Protein AF-A0A850ABJ0-F1 (afdb_monomer_lite)

Structure (mmCIF, N/CA/C/O backbone):
data_AF-A0A850ABJ0-F1
#
_entry.id   AF-A0A850ABJ0-F1
#
loop_
_atom_site.group_PDB
_atom_site.id
_atom_site.type_symbol
_atom_site.label_atom_id
_atom_site.label_alt_id
_atom_site.label_comp_id
_atom_site.label_asym_id
_atom_site.label_entity_id
_atom_site.label_seq_id
_atom_site.pdbx_PDB_ins_code
_atom_site.Cartn_x
_atom_site.Cartn_y
_atom_site.Cartn_z
_atom_site.occupancy
_atom_site.B_iso_or_equiv
_atom_site.auth_seq_id
_atom_site.auth_comp_id
_atom_site.auth_asym_id
_atom_site.auth_atom_id
_atom_site.pdbx_PDB_model_num
ATOM 1 N N . MET A 1 1 ? -24.429 -38.066 -90.154 1.00 41.44 1 MET A N 1
ATOM 2 C CA . MET A 1 1 ? -23.761 -39.115 -89.349 1.00 41.44 1 MET A CA 1
ATOM 3 C C . MET A 1 1 ? -23.874 -38.724 -87.885 1.00 41.44 1 MET A C 1
ATOM 5 O O . MET A 1 1 ? -23.531 -37.605 -87.536 1.00 41.44 1 MET A O 1
ATOM 9 N N . ASN A 1 2 ? -24.485 -39.599 -87.089 1.00 37.84 2 ASN A N 1
ATOM 10 C CA . ASN A 1 2 ? -25.054 -39.334 -85.765 1.00 37.84 2 ASN A CA 1
ATOM 11 C C . ASN A 1 2 ? -24.002 -39.013 -84.692 1.00 37.84 2 ASN A C 1
ATOM 13 O O . ASN A 1 2 ? -23.197 -39.880 -84.359 1.00 37.84 2 ASN A O 1
ATOM 17 N N . GLN A 1 3 ? -24.077 -37.829 -84.078 1.00 43.56 3 GLN A N 1
ATOM 18 C CA . GLN A 1 3 ? -23.296 -37.490 -82.887 1.00 43.56 3 GLN A CA 1
ATOM 19 C C . GLN A 1 3 ? -24.232 -37.437 -81.672 1.00 43.56 3 GLN A C 1
ATOM 21 O O . GLN A 1 3 ? -25.072 -36.551 -81.538 1.00 43.56 3 GLN A O 1
ATOM 26 N N . LYS A 1 4 ? -24.133 -38.465 -80.820 1.00 47.16 4 LYS A N 1
ATOM 27 C CA . LYS A 1 4 ? -24.914 -38.624 -79.587 1.00 47.16 4 LYS A CA 1
ATOM 28 C C . LYS A 1 4 ? -24.462 -37.590 -78.549 1.00 47.16 4 LYS A C 1
ATOM 30 O O . LYS A 1 4 ? -23.324 -37.642 -78.089 1.00 47.16 4 LYS A O 1
ATOM 35 N N . VAL A 1 5 ? -25.370 -36.705 -78.149 1.00 43.53 5 VAL A N 1
ATOM 36 C CA . VAL A 1 5 ? -25.213 -35.798 -77.004 1.00 43.53 5 VAL A CA 1
ATOM 37 C C . VAL A 1 5 ? -25.322 -36.618 -75.715 1.00 43.53 5 VAL A C 1
ATOM 39 O O . VAL A 1 5 ? -26.343 -37.258 -75.467 1.00 43.53 5 VAL A O 1
ATOM 42 N N . ARG A 1 6 ? -24.261 -36.635 -74.902 1.00 49.91 6 ARG A N 1
ATOM 43 C CA . ARG A 1 6 ? -24.280 -37.167 -73.531 1.00 49.91 6 ARG A CA 1
ATOM 44 C C . ARG A 1 6 ? -24.469 -35.996 -72.572 1.00 49.91 6 ARG A C 1
ATOM 46 O O . ARG A 1 6 ? -23.571 -35.175 -72.419 1.00 49.91 6 ARG A O 1
ATOM 53 N N . VAL A 1 7 ? -25.643 -35.926 -71.954 1.00 44.59 7 VAL A N 1
ATOM 54 C CA . VAL A 1 7 ? -25.957 -34.997 -70.864 1.00 44.59 7 VAL A CA 1
ATOM 55 C C . VAL A 1 7 ? -25.298 -35.533 -69.592 1.00 44.59 7 VAL A C 1
ATOM 57 O O . VAL A 1 7 ? -25.653 -36.611 -69.122 1.00 44.59 7 VAL A O 1
ATOM 60 N N . PHE A 1 8 ? -24.313 -34.809 -69.062 1.00 40.34 8 PHE A N 1
ATOM 61 C CA . PHE A 1 8 ? -23.746 -35.064 -67.738 1.00 40.34 8 PHE A CA 1
ATOM 62 C C . PHE A 1 8 ? -24.565 -34.292 -66.697 1.00 40.34 8 PHE A C 1
ATOM 64 O O . PHE A 1 8 ? -24.575 -33.063 -66.694 1.00 40.34 8 PHE A O 1
ATOM 71 N N . LEU A 1 9 ? -25.261 -35.023 -65.824 1.00 40.59 9 LEU A N 1
ATOM 72 C CA . LEU A 1 9 ? -25.877 -34.489 -64.611 1.00 40.59 9 LEU A CA 1
ATOM 73 C C . LEU A 1 9 ? -24.756 -34.182 -63.601 1.00 40.59 9 LEU A C 1
ATOM 75 O O . LEU A 1 9 ? -24.119 -35.103 -63.092 1.00 40.59 9 LEU A O 1
ATOM 79 N N . PHE A 1 10 ? -24.507 -32.906 -63.309 1.00 40.78 10 PHE A N 1
ATOM 80 C CA . PHE A 1 10 ? -23.699 -32.501 -62.156 1.00 40.78 10 PHE A CA 1
ATOM 81 C C . PHE A 1 10 ? -24.614 -32.418 -60.930 1.00 40.78 10 PHE A C 1
ATOM 83 O O . PHE A 1 10 ? -25.456 -31.527 -60.830 1.00 40.78 10 PHE A O 1
ATOM 90 N N . ALA A 1 11 ? -24.466 -33.365 -60.004 1.00 41.53 11 ALA A N 1
ATOM 91 C CA . ALA A 1 11 ? -25.074 -33.288 -58.683 1.00 41.53 11 ALA A CA 1
ATOM 92 C C . ALA A 1 11 ? -24.284 -32.279 -57.833 1.00 41.53 11 ALA A C 1
ATOM 94 O O . ALA A 1 11 ? -23.138 -32.526 -57.460 1.00 41.53 11 ALA A O 1
ATOM 95 N N . LEU A 1 12 ? -24.892 -31.125 -57.559 1.00 40.44 12 LEU A N 1
ATOM 96 C CA . LEU A 1 12 ? -24.361 -30.109 -56.657 1.00 40.44 12 LEU A CA 1
ATOM 97 C C . LEU A 1 12 ? -24.596 -30.570 -55.207 1.00 40.44 12 LEU A C 1
ATOM 99 O O . LEU A 1 12 ? -25.707 -30.476 -54.691 1.00 40.44 12 LEU A O 1
ATOM 103 N N . VAL A 1 13 ? -23.561 -31.101 -54.554 1.00 41.22 13 VAL A N 1
ATOM 104 C CA . VAL A 1 13 ? -23.592 -31.417 -53.118 1.00 41.22 13 VAL A CA 1
ATOM 105 C C . VAL A 1 13 ? -23.299 -30.128 -52.349 1.00 41.22 13 VAL A C 1
ATOM 107 O O . VAL A 1 13 ? -22.150 -29.710 -52.229 1.00 41.22 13 VAL A O 1
ATOM 110 N N . ILE A 1 14 ? -24.347 -29.479 -51.841 1.00 44.84 14 ILE A N 1
ATOM 111 C CA . ILE A 1 14 ? -24.222 -28.376 -50.883 1.00 44.84 14 ILE A CA 1
ATOM 112 C C . ILE A 1 14 ? -23.894 -28.998 -49.521 1.00 44.84 14 ILE A C 1
ATOM 114 O O . ILE A 1 14 ? -24.783 -29.424 -48.786 1.00 44.84 14 ILE A O 1
ATOM 118 N N . ILE A 1 15 ? -22.604 -29.088 -49.193 1.00 52.78 15 ILE A N 1
ATOM 119 C CA . ILE A 1 15 ? -22.151 -29.374 -47.829 1.00 52.78 15 ILE A CA 1
ATOM 120 C C . ILE A 1 15 ? -22.390 -28.098 -47.021 1.00 52.78 15 ILE A C 1
ATOM 122 O O . ILE A 1 15 ? -21.627 -27.136 -47.098 1.00 52.78 15 ILE A O 1
ATOM 126 N N . GLY A 1 16 ? -23.501 -28.078 -46.285 1.00 42.66 16 GLY A N 1
ATOM 127 C CA . GLY A 1 16 ? -23.779 -27.062 -45.280 1.00 42.66 16 GLY A CA 1
ATOM 128 C C . GLY A 1 16 ? -22.720 -27.131 -44.186 1.00 42.66 16 GLY A C 1
ATOM 129 O O . GLY A 1 16 ? -22.732 -28.038 -43.357 1.00 42.66 16 GLY A O 1
ATOM 130 N N . CYS A 1 17 ? -21.797 -26.174 -44.197 1.00 40.16 17 CYS A N 1
ATOM 131 C CA . CYS A 1 17 ? -20.861 -25.946 -43.109 1.00 40.16 17 CYS A CA 1
ATOM 132 C C . CYS A 1 17 ? -21.658 -25.346 -41.940 1.00 40.16 17 CYS A C 1
ATOM 134 O O . CYS A 1 17 ? -21.868 -24.136 -41.867 1.00 40.16 17 CYS A O 1
ATOM 136 N N . VAL A 1 18 ? -22.199 -26.204 -41.073 1.00 45.72 18 VAL A N 1
ATOM 137 C CA . VAL A 1 18 ? -22.769 -25.780 -39.792 1.00 45.72 18 VAL A CA 1
ATOM 138 C C . VAL A 1 18 ? -21.593 -25.371 -38.918 1.00 45.72 18 VAL A C 1
ATOM 140 O O . VAL A 1 18 ? -20.936 -26.209 -38.305 1.00 45.72 18 VAL A O 1
ATOM 143 N N . SER A 1 19 ? -21.295 -24.074 -38.904 1.00 47.94 19 SER A N 1
ATOM 144 C CA . SER A 1 19 ? -20.385 -23.482 -37.934 1.00 47.94 19 SER A CA 1
ATOM 145 C C . SER A 1 19 ? -20.952 -23.744 -36.541 1.00 47.94 19 SER A C 1
ATOM 147 O O . SER A 1 19 ? -21.907 -23.094 -36.116 1.00 47.94 19 SER A O 1
ATOM 149 N N . LEU A 1 20 ? -20.380 -24.722 -35.839 1.00 43.31 20 LEU A N 1
ATOM 150 C CA . LEU A 1 20 ? -20.506 -24.844 -34.395 1.00 43.31 20 LEU A CA 1
ATOM 151 C C . LEU A 1 20 ? -19.897 -23.574 -33.802 1.00 43.31 20 LEU A C 1
ATOM 153 O O . LEU A 1 20 ? -18.684 -23.457 -33.647 1.00 43.31 20 LEU A O 1
ATOM 157 N N . VAL A 1 21 ? -20.750 -22.590 -33.530 1.00 48.09 21 VAL A N 1
ATOM 158 C CA . VAL A 1 21 ? -20.404 -21.479 -32.655 1.00 48.09 21 VAL A CA 1
ATOM 159 C C . VAL A 1 21 ? -20.190 -22.115 -31.290 1.00 48.09 21 VAL A C 1
ATOM 161 O O . VAL A 1 21 ? -21.151 -22.465 -30.607 1.00 48.09 21 VAL A O 1
ATOM 164 N N . SER A 1 22 ? -18.929 -22.351 -30.936 1.00 48.94 22 SER A N 1
ATOM 165 C CA . SER A 1 22 ? -18.538 -22.726 -29.585 1.00 48.94 22 SER A CA 1
ATOM 166 C C . SER A 1 22 ? -19.124 -21.682 -28.647 1.00 48.94 22 SER A C 1
ATOM 168 O O . SER A 1 22 ? -18.687 -20.531 -28.636 1.00 48.94 22 SER A O 1
ATOM 170 N N . GLY A 1 23 ? -20.174 -22.064 -27.919 1.00 44.19 23 GLY A N 1
ATOM 171 C CA . GLY A 1 23 ? -20.742 -21.233 -26.874 1.00 44.19 23 GLY A CA 1
ATOM 172 C C . GLY A 1 23 ? -19.623 -20.890 -25.906 1.00 44.19 23 GLY A C 1
ATOM 173 O O . GLY A 1 23 ? -19.010 -21.787 -25.329 1.00 44.19 23 GLY A O 1
ATOM 174 N N . ILE A 1 24 ? -19.326 -19.599 -25.780 1.00 49.28 24 ILE A N 1
ATOM 175 C CA . ILE A 1 24 ? -18.447 -19.087 -24.735 1.00 49.28 24 ILE A CA 1
ATOM 176 C C . ILE A 1 24 ? -19.060 -19.581 -23.428 1.00 49.28 24 ILE A C 1
ATOM 178 O O . ILE A 1 24 ? -20.187 -19.210 -23.095 1.00 49.28 24 ILE A O 1
ATOM 182 N N . ALA A 1 25 ? -18.361 -20.487 -22.745 1.00 48.81 25 ALA A N 1
ATOM 183 C CA . ALA A 1 25 ? -18.767 -20.946 -21.431 1.00 48.81 25 ALA A CA 1
ATOM 184 C C . ALA A 1 25 ? -18.966 -19.701 -20.564 1.00 48.81 25 ALA A C 1
ATOM 186 O O . ALA A 1 25 ? -18.045 -18.896 -20.413 1.00 48.81 25 ALA A O 1
ATOM 187 N N . ALA A 1 26 ? -20.188 -19.507 -20.065 1.00 55.44 26 ALA A N 1
ATOM 188 C CA . ALA A 1 26 ? -20.472 -18.459 -19.104 1.00 55.44 26 ALA A CA 1
ATOM 189 C C . ALA A 1 26 ? -19.499 -18.655 -17.936 1.00 55.44 26 ALA A C 1
ATOM 191 O O . ALA A 1 26 ? -19.532 -19.697 -17.280 1.00 55.44 26 ALA A O 1
ATOM 192 N N . GLY A 1 27 ? -18.581 -17.701 -17.749 1.00 55.12 27 GLY A N 1
ATOM 193 C CA . GLY A 1 27 ? -17.627 -17.741 -16.646 1.00 55.12 27 GLY A CA 1
ATOM 194 C C . GLY A 1 27 ? -18.376 -17.947 -15.333 1.00 55.12 27 GLY A C 1
ATOM 195 O O . GLY A 1 27 ? -19.485 -17.431 -15.169 1.00 55.12 27 GLY A O 1
ATOM 196 N N . SER A 1 28 ? -17.794 -18.736 -14.428 1.00 57.31 28 SER A N 1
ATOM 197 C CA . SER A 1 28 ? -18.361 -18.975 -13.101 1.00 57.31 28 SER A CA 1
ATOM 198 C C . SER A 1 28 ? -18.819 -17.651 -12.479 1.00 57.31 28 SER A C 1
ATOM 200 O O . SER A 1 28 ? -18.085 -16.662 -12.574 1.00 57.31 28 SER A O 1
ATOM 202 N N . PRO A 1 29 ? -20.016 -17.599 -11.865 1.00 65.56 29 PRO A N 1
ATOM 203 C CA . PRO A 1 29 ? -20.480 -16.382 -11.222 1.00 65.56 29 PRO A CA 1
ATOM 204 C C . PRO A 1 29 ? -19.448 -15.946 -10.181 1.00 65.56 29 PRO A C 1
ATOM 206 O O . PRO A 1 29 ? -18.987 -16.756 -9.377 1.00 65.56 29 PRO A O 1
ATOM 209 N N . LEU A 1 30 ? -19.080 -14.670 -10.244 1.00 70.56 30 LEU A N 1
ATOM 210 C CA . LEU A 1 30 ? -18.228 -13.997 -9.268 1.00 70.56 30 LEU A CA 1
ATOM 211 C C . LEU A 1 30 ? -18.791 -14.233 -7.860 1.00 70.56 30 LEU A C 1
ATOM 213 O O . LEU A 1 30 ? -19.995 -14.075 -7.644 1.00 70.56 30 LEU A O 1
ATOM 217 N N . GLN A 1 31 ? -17.946 -14.679 -6.929 1.00 85.38 31 GLN A N 1
ATOM 218 C CA . GLN A 1 31 ? -18.380 -15.139 -5.606 1.00 85.38 31 GLN A CA 1
ATOM 219 C C . GLN A 1 31 ? -18.087 -14.118 -4.507 1.00 85.38 31 GLN A C 1
ATOM 221 O O . GLN A 1 31 ? -18.742 -14.126 -3.464 1.00 85.38 31 GLN A O 1
ATOM 226 N N . PHE A 1 32 ? -17.114 -13.233 -4.715 1.00 94.69 32 PHE A N 1
ATOM 227 C CA . PHE A 1 32 ? -16.673 -12.313 -3.682 1.00 94.69 32 PHE A CA 1
ATOM 228 C C . PHE A 1 32 ? -17.577 -11.080 -3.604 1.00 94.69 32 PHE A C 1
ATOM 230 O O . PHE A 1 32 ? -17.730 -10.322 -4.558 1.00 94.69 32 PHE A O 1
ATOM 237 N N . THR A 1 33 ? -18.143 -10.816 -2.429 1.00 95.06 33 THR A N 1
ATOM 238 C CA . THR A 1 33 ? -18.845 -9.555 -2.164 1.00 95.06 33 THR A CA 1
ATOM 239 C C . THR A 1 33 ? -17.935 -8.639 -1.364 1.00 95.06 33 THR A C 1
ATOM 241 O O . THR A 1 33 ? -17.645 -8.907 -0.199 1.00 95.06 33 THR A O 1
ATOM 244 N N . SER A 1 34 ? -17.506 -7.541 -1.984 1.00 95.00 34 SER A N 1
ATOM 245 C CA . SER A 1 34 ? -16.644 -6.553 -1.337 1.00 95.00 34 SER A CA 1
ATOM 246 C C . SER A 1 34 ? -17.305 -5.974 -0.074 1.00 95.00 34 SER A C 1
ATOM 248 O O . SER A 1 34 ? -18.365 -5.346 -0.178 1.00 95.00 34 SER A O 1
ATOM 250 N N . PRO A 1 35 ? -16.705 -6.132 1.121 1.00 96.00 35 PRO A N 1
ATOM 251 C CA . PRO A 1 35 ? -17.282 -5.612 2.352 1.00 96.00 35 PRO A CA 1
ATOM 252 C C . PRO A 1 35 ? -17.236 -4.078 2.389 1.00 96.00 35 PRO A C 1
ATOM 254 O O . PRO A 1 35 ? -16.266 -3.444 1.963 1.00 96.00 35 PRO A O 1
ATOM 257 N N . SER A 1 36 ? -18.289 -3.469 2.938 1.00 95.06 36 SER A N 1
ATOM 258 C CA . SER A 1 36 ? -18.351 -2.023 3.203 1.00 95.06 36 SER A CA 1
ATOM 259 C C . SER A 1 36 ? -17.779 -1.645 4.571 1.00 95.06 36 SER A C 1
ATOM 261 O O . SER A 1 36 ? -17.406 -0.491 4.791 1.00 95.06 36 SER A O 1
ATOM 263 N N . GLN A 1 37 ? -17.682 -2.612 5.483 1.00 97.00 37 GLN A N 1
ATOM 264 C CA . GLN A 1 37 ? -17.279 -2.423 6.871 1.00 97.00 37 GLN A CA 1
ATOM 265 C C . GLN A 1 37 ? -16.221 -3.436 7.300 1.00 97.00 37 GLN A C 1
ATOM 267 O O . GLN A 1 37 ? -16.080 -4.504 6.707 1.00 97.00 37 GLN A O 1
ATOM 272 N N . ILE A 1 38 ? -15.507 -3.093 8.365 1.00 97.69 38 ILE A N 1
ATOM 273 C CA . ILE A 1 38 ? -14.521 -3.944 9.022 1.00 97.69 38 ILE A CA 1
ATOM 274 C C . ILE A 1 38 ? -14.706 -3.859 10.535 1.00 97.69 38 ILE A C 1
ATOM 276 O O . ILE A 1 38 ? -14.885 -2.770 11.084 1.00 97.69 38 ILE A O 1
ATOM 280 N N . THR A 1 39 ? -14.662 -5.009 11.204 1.00 97.94 39 THR A N 1
ATOM 281 C CA . THR A 1 39 ? -14.687 -5.100 12.666 1.00 97.94 39 THR A CA 1
ATOM 282 C C . THR A 1 39 ? -13.297 -5.448 13.169 1.00 97.94 39 THR A C 1
ATOM 284 O O . THR A 1 39 ? -12.707 -6.430 12.724 1.00 97.94 39 THR A O 1
ATOM 287 N N . LEU A 1 40 ? -12.776 -4.661 14.107 1.00 97.88 40 LEU A N 1
ATOM 288 C CA . LEU A 1 40 ? -11.444 -4.863 14.663 1.00 97.88 40 LEU A CA 1
ATOM 289 C C . LEU A 1 40 ? -11.384 -4.561 16.157 1.00 97.88 40 LEU A C 1
ATOM 291 O O . LEU A 1 40 ? -12.126 -3.729 16.684 1.00 97.88 40 LEU A O 1
ATOM 295 N N . LYS A 1 41 ? -10.463 -5.240 16.838 1.00 98.56 41 LYS A N 1
ATOM 296 C CA . LYS A 1 41 ? -10.064 -4.905 18.207 1.00 98.56 41 LYS A CA 1
ATOM 297 C C . LYS A 1 41 ? -8.971 -3.847 18.171 1.00 98.56 41 LYS A C 1
ATOM 299 O O . LYS A 1 41 ? -7.973 -4.015 17.472 1.00 98.56 41 LYS A O 1
ATOM 304 N N . VAL A 1 42 ? -9.142 -2.776 18.936 1.00 98.50 42 VAL A N 1
ATOM 305 C CA . VAL A 1 42 ? -8.148 -1.697 19.007 1.00 98.50 42 VAL A CA 1
ATOM 306 C C . VAL A 1 42 ? -7.431 -1.781 20.344 1.00 98.50 42 VAL A C 1
ATOM 308 O O . VAL A 1 42 ? -8.065 -1.672 21.392 1.00 98.50 42 VAL A O 1
ATOM 311 N N . TYR A 1 43 ? -6.127 -2.015 20.303 1.00 98.62 43 TYR A N 1
ATOM 312 C CA . TYR A 1 43 ? -5.274 -2.161 21.472 1.00 98.62 43 TYR A CA 1
ATOM 313 C C . TYR A 1 43 ? -4.329 -0.978 21.625 1.00 98.62 43 TYR A C 1
ATOM 315 O O . TYR A 1 43 ? -4.041 -0.254 20.667 1.00 98.62 43 TYR A O 1
ATOM 323 N N . TYR A 1 44 ? -3.782 -0.848 22.830 1.00 98.44 44 TYR A N 1
ATOM 324 C CA . TYR A 1 44 ? -2.588 -0.048 23.066 1.00 98.44 44 TYR A CA 1
ATOM 325 C C . TYR A 1 44 ? -1.441 -0.662 22.264 1.00 98.44 44 TYR A C 1
ATOM 327 O O . TYR A 1 44 ? -1.248 -1.882 22.283 1.00 98.44 44 TYR A O 1
ATOM 335 N N . LEU A 1 45 ? -0.683 0.176 21.567 1.00 98.31 45 LEU A N 1
ATOM 336 C CA . LEU A 1 45 ? 0.450 -0.249 20.757 1.00 98.31 45 LEU A CA 1
ATOM 337 C C . LEU A 1 45 ? 1.757 0.309 21.323 1.00 98.31 45 LEU A C 1
ATOM 339 O O . LEU A 1 45 ? 1.795 1.374 21.937 1.00 98.31 45 LEU A O 1
ATOM 343 N N . ASN A 1 46 ? 2.847 -0.398 21.056 1.00 97.38 46 ASN A N 1
ATOM 344 C CA . ASN A 1 46 ? 4.201 0.128 21.178 1.00 97.38 46 ASN A CA 1
ATOM 345 C C . ASN A 1 46 ? 4.530 1.021 19.966 1.00 97.38 46 ASN A C 1
ATOM 347 O O . ASN A 1 46 ? 3.886 0.884 18.924 1.00 97.38 46 ASN A O 1
ATOM 351 N N . PRO A 1 47 ? 5.566 1.883 20.025 1.00 94.19 47 PRO A N 1
ATOM 352 C CA . PRO A 1 47 ? 5.947 2.745 18.898 1.00 94.19 47 PRO A CA 1
ATOM 353 C C . PRO A 1 47 ? 6.226 2.008 17.578 1.00 94.19 47 PRO A C 1
ATOM 355 O O . PRO A 1 47 ? 6.016 2.571 16.509 1.00 94.19 47 PRO A O 1
ATOM 358 N N . ASN A 1 48 ? 6.652 0.743 17.640 1.00 93.00 48 ASN A N 1
ATOM 359 C CA . ASN A 1 48 ? 6.866 -0.115 16.468 1.00 93.00 48 ASN A CA 1
ATOM 360 C C . ASN A 1 48 ? 5.571 -0.745 15.908 1.00 93.00 48 ASN A C 1
ATOM 362 O O . ASN A 1 48 ? 5.638 -1.597 15.030 1.00 93.00 48 ASN A O 1
ATOM 366 N N . GLY A 1 49 ? 4.402 -0.383 16.443 1.00 95.75 49 GLY A N 1
ATOM 367 C CA . GLY A 1 49 ? 3.102 -0.888 16.008 1.00 95.75 49 GLY A CA 1
ATOM 368 C C . GLY A 1 49 ? 2.718 -2.261 16.567 1.00 95.75 49 GLY A C 1
ATOM 369 O O . GLY A 1 49 ? 1.629 -2.737 16.253 1.00 95.75 49 GLY A O 1
ATOM 370 N N . SER A 1 50 ? 3.547 -2.909 17.394 1.00 97.19 50 SER A N 1
ATOM 371 C CA . SER A 1 50 ? 3.157 -4.161 18.054 1.00 97.19 50 SER A CA 1
ATOM 372 C C . SER A 1 50 ? 2.172 -3.910 19.197 1.00 97.19 50 SER A C 1
ATOM 374 O O . SER A 1 50 ? 2.170 -2.837 19.801 1.00 97.19 50 SER A O 1
ATOM 376 N N . ILE A 1 51 ? 1.337 -4.902 19.518 1.00 98.12 51 ILE A N 1
ATOM 377 C CA . ILE A 1 51 ? 0.420 -4.821 20.664 1.00 98.12 51 ILE A CA 1
ATOM 378 C C . ILE A 1 51 ? 1.237 -4.707 21.957 1.00 98.12 51 ILE A C 1
ATOM 380 O O . ILE A 1 51 ? 2.199 -5.449 22.166 1.00 98.12 51 ILE A O 1
ATOM 384 N N . HIS A 1 52 ? 0.855 -3.773 22.828 1.00 97.19 52 HIS A N 1
ATOM 385 C CA . HIS A 1 52 ? 1.455 -3.636 24.151 1.00 97.19 52 HIS A CA 1
ATOM 386 C C . HIS A 1 52 ? 1.254 -4.926 24.966 1.00 97.19 52 HIS A C 1
ATOM 388 O O . HIS A 1 52 ? 0.195 -5.548 24.903 1.00 97.19 52 HIS A O 1
ATOM 394 N N . SER A 1 53 ? 2.241 -5.331 25.771 1.00 94.69 53 SER A N 1
ATOM 395 C CA . SER A 1 53 ? 2.253 -6.639 26.458 1.00 94.69 53 SER A CA 1
ATOM 396 C C . SER A 1 53 ? 1.088 -6.868 27.427 1.00 94.69 53 SER A C 1
ATOM 398 O O . SER A 1 53 ? 0.788 -8.008 27.773 1.00 94.69 53 SER A O 1
ATOM 400 N N . SER A 1 54 ? 0.410 -5.800 27.848 1.00 95.56 54 SER A N 1
ATOM 401 C CA . SER A 1 54 ? -0.797 -5.858 28.677 1.00 95.56 54 SER A CA 1
ATOM 402 C C . SER A 1 54 ? -2.064 -6.257 27.912 1.00 95.56 54 SER A C 1
ATOM 404 O O . SER A 1 54 ? -3.082 -6.510 28.550 1.00 95.56 54 SER A O 1
ATOM 406 N N . TYR A 1 55 ? -2.037 -6.280 26.571 1.00 97.19 55 TYR A N 1
ATOM 407 C CA . TYR A 1 55 ? -3.205 -6.522 25.710 1.00 97.19 55 TYR A CA 1
ATOM 408 C C . TYR A 1 55 ? -4.415 -5.634 26.062 1.00 97.19 55 TYR A C 1
ATOM 410 O O . TYR A 1 55 ? -5.572 -6.039 25.935 1.00 97.19 55 TYR A O 1
ATOM 418 N N . THR A 1 56 ? -4.152 -4.403 26.508 1.00 98.25 56 THR A N 1
ATOM 419 C CA . THR A 1 56 ? -5.190 -3.450 26.916 1.00 98.25 56 THR A CA 1
ATOM 420 C C . THR A 1 56 ? -5.967 -2.957 25.700 1.00 98.25 56 THR A C 1
ATOM 422 O O . THR A 1 56 ? -5.381 -2.406 24.766 1.00 98.25 56 THR A O 1
ATOM 425 N N . LEU A 1 57 ? -7.285 -3.160 25.713 1.00 98.50 57 LEU A N 1
ATOM 426 C CA . LEU A 1 57 ? -8.200 -2.607 24.718 1.00 98.50 57 LEU A CA 1
ATOM 427 C C . LEU A 1 57 ? -8.421 -1.117 24.975 1.00 98.50 57 LEU A C 1
ATOM 429 O O . LEU A 1 57 ? -8.587 -0.700 26.118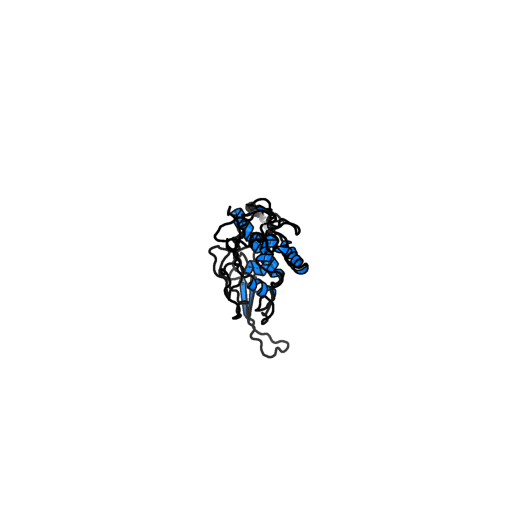 1.00 98.50 57 LEU A O 1
ATOM 433 N N . CYS A 1 58 ? -8.490 -0.342 23.900 1.00 98.38 58 CYS A N 1
ATOM 434 C CA . CYS A 1 58 ? -8.874 1.059 23.957 1.00 98.38 58 CYS A CA 1
ATOM 435 C C . CYS A 1 58 ? -10.335 1.216 24.387 1.00 98.38 58 CYS A C 1
ATOM 437 O O . CYS A 1 58 ? -11.226 0.514 23.895 1.00 98.38 58 CYS A O 1
ATOM 439 N N . THR A 1 59 ? -10.569 2.185 25.255 1.00 98.38 59 THR A N 1
ATOM 440 C CA . THR A 1 59 ? -11.865 2.673 25.714 1.00 98.38 59 THR A CA 1
ATOM 441 C C . THR A 1 59 ? -12.057 4.124 25.285 1.00 98.38 59 THR A C 1
ATOM 443 O O . THR A 1 59 ? -11.102 4.811 24.920 1.00 98.38 59 THR A O 1
ATOM 446 N N . TYR A 1 60 ? -13.309 4.584 25.241 1.00 97.75 60 TYR A N 1
ATOM 447 C CA . TYR A 1 60 ? -13.639 5.926 24.760 1.00 97.75 60 TYR A CA 1
ATOM 448 C C . TYR A 1 60 ? -12.828 7.008 25.487 1.00 97.75 60 TYR A C 1
ATOM 450 O O . TYR A 1 60 ? -12.849 7.089 26.712 1.00 97.75 60 TYR A O 1
ATOM 458 N N . GLY A 1 61 ? -12.154 7.866 24.719 1.00 97.56 61 GLY A N 1
ATOM 459 C CA . GLY A 1 61 ? -11.329 8.950 25.252 1.00 97.56 61 GLY A CA 1
ATOM 460 C C . GLY A 1 61 ? -9.868 8.588 25.534 1.00 97.56 61 GLY A C 1
ATOM 461 O O . GLY A 1 61 ? -9.090 9.505 25.797 1.00 97.56 61 GLY A O 1
ATOM 462 N N . ASP A 1 62 ? -9.454 7.322 25.401 1.00 98.25 62 ASP A N 1
ATOM 463 C CA . ASP A 1 62 ? -8.059 6.929 25.631 1.00 98.25 62 ASP A CA 1
ATOM 464 C C . ASP A 1 62 ? -7.095 7.623 24.664 1.00 98.25 62 ASP A C 1
ATOM 466 O O . ASP A 1 62 ? -7.265 7.593 23.444 1.00 98.25 62 ASP A O 1
ATOM 470 N N . THR A 1 63 ? -6.048 8.238 25.212 1.00 97.56 63 THR A N 1
ATOM 471 C CA . THR A 1 63 ? -5.040 8.996 24.452 1.00 97.56 63 THR A CA 1
ATOM 472 C C . THR A 1 63 ? -3.742 8.225 24.216 1.00 97.56 63 THR A C 1
ATOM 474 O O . THR A 1 63 ? -2.798 8.772 23.648 1.00 97.56 63 THR A O 1
ATOM 477 N N . GLN A 1 64 ? -3.685 6.963 24.644 1.00 97.44 64 GLN A N 1
ATOM 478 C CA . GLN A 1 64 ? -2.517 6.102 24.474 1.00 97.44 64 GLN A CA 1
ATOM 479 C C . GLN A 1 64 ? -2.269 5.783 22.994 1.00 97.44 64 GLN A C 1
ATOM 481 O O . GLN A 1 64 ? -3.206 5.706 22.191 1.00 97.44 64 GLN A O 1
ATOM 486 N N . TYR A 1 65 ? -0.999 5.580 22.626 1.00 96.81 65 TYR A N 1
ATOM 487 C CA . TYR A 1 65 ? -0.641 5.174 21.265 1.00 96.81 65 TYR A CA 1
ATOM 488 C C . TYR A 1 65 ? -1.327 3.846 20.917 1.00 96.81 65 TYR A C 1
ATOM 490 O O . TYR A 1 65 ? -1.414 2.944 21.749 1.00 96.81 65 TYR A O 1
ATOM 498 N N . GLY A 1 66 ? -1.868 3.743 19.704 1.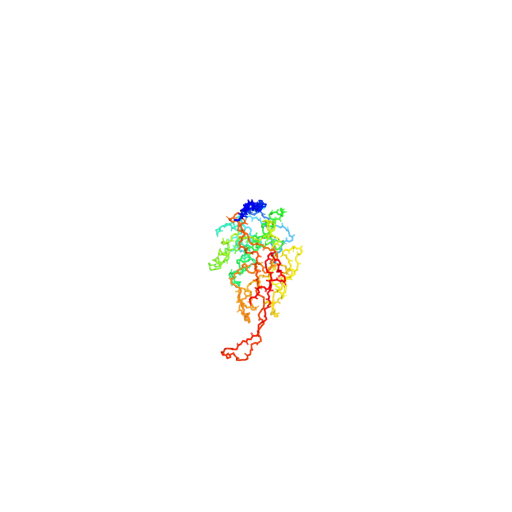00 97.19 66 GLY A N 1
ATOM 499 C CA . GLY A 1 66 ? -2.784 2.665 19.312 1.00 97.19 66 GLY A CA 1
ATOM 500 C C . GLY A 1 66 ? -4.258 3.067 19.357 1.00 97.19 66 GLY A C 1
ATOM 501 O O . GLY A 1 66 ? -5.014 2.707 18.458 1.00 97.19 66 GLY A O 1
ATOM 502 N N . CYS A 1 67 ? -4.655 3.876 20.342 1.00 98.00 67 CYS A N 1
ATOM 503 C CA . CYS A 1 67 ? -6.038 4.327 20.518 1.00 98.00 67 CYS A CA 1
ATOM 504 C C . CYS A 1 67 ? -6.358 5.619 19.767 1.00 98.00 67 CYS A C 1
ATOM 506 O O . CYS A 1 67 ? -7.493 5.855 19.360 1.00 98.00 67 CYS A O 1
ATOM 508 N N . THR A 1 68 ? -5.353 6.459 19.559 1.00 96.75 68 THR A N 1
ATOM 509 C CA . THR A 1 68 ? -5.430 7.652 18.718 1.00 96.75 68 THR A CA 1
ATOM 510 C C . THR A 1 68 ? -4.050 7.928 18.137 1.00 96.75 68 THR A C 1
ATOM 512 O O . THR A 1 68 ? -3.031 7.599 18.748 1.00 96.75 68 THR A O 1
ATOM 515 N N . ALA A 1 69 ? -3.995 8.529 16.952 1.00 94.88 69 ALA A N 1
ATOM 516 C CA . ALA A 1 69 ? -2.735 8.962 16.360 1.00 94.88 69 ALA A CA 1
ATOM 517 C C . ALA A 1 69 ? -2.116 10.157 17.102 1.00 94.88 69 ALA A C 1
ATOM 519 O O . ALA A 1 69 ? -0.900 10.337 17.072 1.00 94.88 69 ALA A O 1
ATOM 520 N N . SER A 1 70 ? -2.943 10.997 17.734 1.00 93.69 70 SER A N 1
ATOM 521 C CA . SER A 1 70 ? -2.484 12.149 18.508 1.00 93.69 70 SER A CA 1
ATOM 522 C C . SER A 1 70 ? -3.588 12.674 19.422 1.00 93.69 70 SER A C 1
ATOM 524 O O . SER A 1 70 ? -4.713 12.928 18.988 1.00 93.69 70 SER A O 1
ATOM 526 N N . SER A 1 71 ? -3.238 12.914 20.687 1.00 94.12 71 SER A N 1
ATOM 527 C CA . SER A 1 71 ? -4.137 13.496 21.689 1.00 94.12 71 SER A CA 1
ATOM 528 C C . SER A 1 71 ? -4.601 14.912 21.335 1.00 94.12 71 SER A C 1
ATOM 530 O O . SER A 1 71 ? -5.666 15.322 21.792 1.00 94.12 71 SER A O 1
ATOM 532 N N . ALA A 1 72 ? -3.873 15.632 20.472 1.00 94.88 72 ALA A N 1
ATOM 533 C CA . ALA A 1 72 ? -4.266 16.955 19.982 1.00 94.88 72 ALA A CA 1
ATOM 534 C C . ALA A 1 72 ? -5.563 16.920 19.159 1.00 94.88 72 ALA A C 1
ATOM 536 O O . ALA A 1 72 ? -6.291 17.907 19.104 1.00 94.88 72 ALA A O 1
ATOM 537 N N . TYR A 1 73 ? -5.872 15.772 18.553 1.00 90.56 73 TYR A N 1
ATOM 538 C CA . TYR A 1 73 ? -7.126 15.552 17.842 1.00 90.56 73 TYR A CA 1
ATOM 539 C C . TYR A 1 73 ? -8.141 14.808 18.702 1.00 90.56 73 TYR A C 1
ATOM 541 O O . TYR A 1 73 ? -9.201 14.484 18.188 1.00 90.56 73 TYR A O 1
ATOM 549 N N . GLY A 1 74 ? -7.837 14.551 19.983 1.00 94.44 74 GLY A N 1
ATOM 550 C CA . GLY A 1 74 ? -8.608 13.813 20.991 1.00 94.44 74 GLY A CA 1
ATOM 551 C C . GLY A 1 74 ? -8.298 12.306 21.055 1.00 94.44 74 GLY A C 1
ATOM 552 O O . GLY A 1 74 ? -7.547 11.776 20.238 1.00 94.44 74 GLY A O 1
ATOM 553 N N . GLY A 1 75 ? -8.863 11.624 22.056 1.00 96.00 75 GLY A N 1
ATOM 554 C CA . GLY A 1 75 ? -8.647 10.192 22.301 1.00 96.00 75 GLY A CA 1
ATOM 555 C C . GLY A 1 75 ? -9.440 9.250 21.388 1.00 96.00 75 GLY A C 1
ATOM 556 O O . GLY A 1 75 ? -10.043 9.677 20.400 1.00 96.00 75 GLY A O 1
ATOM 557 N N . TYR A 1 76 ? -9.453 7.966 21.750 1.00 97.19 76 TYR A N 1
ATOM 558 C CA . TYR A 1 76 ? -10.194 6.907 21.065 1.00 97.19 76 TYR A CA 1
ATOM 559 C C . TYR A 1 76 ? -11.651 7.324 20.823 1.00 97.19 76 TYR A C 1
ATOM 561 O O . TYR A 1 76 ? -12.370 7.614 21.786 1.00 97.19 76 TYR A O 1
ATOM 569 N N . PRO A 1 77 ? -12.113 7.374 19.562 1.00 95.81 77 PRO A N 1
ATOM 570 C CA . PRO A 1 77 ? -13.377 8.028 19.237 1.00 95.81 77 PRO A CA 1
ATOM 571 C C . PRO A 1 77 ? -14.604 7.118 19.373 1.00 95.81 77 PRO A C 1
ATOM 573 O O . PRO A 1 77 ? -15.714 7.575 19.111 1.00 95.81 77 PRO A O 1
ATOM 576 N N . PHE A 1 78 ? -14.433 5.845 19.736 1.00 96.38 78 PHE A N 1
ATOM 577 C CA . PHE A 1 78 ? -15.509 4.854 19.712 1.00 96.38 78 PHE A CA 1
ATOM 578 C C . PHE A 1 78 ? -15.930 4.438 21.122 1.00 96.38 78 PHE A C 1
ATOM 580 O O . PHE A 1 78 ? -15.104 4.316 22.023 1.00 96.38 78 PHE A O 1
ATOM 587 N N . THR A 1 79 ? -17.228 4.202 21.307 1.00 96.62 79 THR A N 1
ATOM 588 C CA . THR A 1 79 ? -17.814 3.789 22.593 1.00 96.62 79 THR A CA 1
ATOM 589 C C . THR A 1 79 ? -17.780 2.278 22.820 1.00 96.62 79 THR A C 1
ATOM 591 O O . THR A 1 79 ? -18.026 1.829 23.936 1.00 96.62 79 THR A O 1
ATOM 594 N N . THR A 1 80 ? -17.455 1.488 21.792 1.00 97.06 80 THR A N 1
ATOM 595 C CA . THR A 1 80 ? -17.344 0.025 21.861 1.00 97.06 80 THR A CA 1
ATOM 596 C C . THR A 1 80 ? -15.990 -0.466 21.347 1.00 97.06 80 THR A C 1
ATOM 598 O O . THR A 1 80 ? -15.345 0.171 20.508 1.00 97.06 80 THR A O 1
ATOM 601 N N . ASN A 1 81 ? -15.558 -1.623 21.854 1.00 97.31 81 ASN A N 1
ATOM 602 C CA . ASN A 1 81 ? -14.379 -2.350 21.391 1.00 97.31 81 ASN A CA 1
ATOM 603 C C . ASN A 1 81 ? -14.625 -3.864 21.591 1.00 97.31 81 ASN A C 1
ATOM 605 O O . ASN A 1 81 ? -14.807 -4.273 22.740 1.00 97.31 81 ASN A O 1
ATOM 609 N N . PRO A 1 82 ? -14.701 -4.701 20.536 1.00 98.00 82 PRO A N 1
ATOM 610 C CA . PRO A 1 82 ? -14.404 -4.415 19.128 1.00 98.00 82 PRO A CA 1
ATOM 611 C C . PRO A 1 82 ? -15.248 -3.288 18.520 1.00 98.00 82 PRO A C 1
ATOM 613 O O . PRO A 1 82 ? -16.397 -3.066 18.907 1.00 98.00 82 PRO A O 1
ATOM 616 N N . VAL A 1 83 ? -14.653 -2.560 17.580 1.00 97.50 83 VAL A N 1
ATOM 617 C CA . VAL A 1 83 ? -15.315 -1.492 16.827 1.00 97.50 83 VAL A CA 1
ATOM 618 C C . VAL A 1 83 ? -15.600 -1.969 15.411 1.00 97.50 83 VAL A C 1
ATOM 620 O O . VAL A 1 83 ? -14.766 -2.641 14.809 1.00 97.50 83 VAL A O 1
ATOM 623 N N . THR A 1 84 ? -16.758 -1.594 14.872 1.00 97.19 84 THR A N 1
ATOM 624 C CA . THR A 1 84 ? -17.070 -1.740 13.448 1.00 97.19 84 THR A CA 1
ATOM 625 C C . THR A 1 84 ? -16.998 -0.380 12.777 1.00 97.19 84 THR A C 1
ATOM 627 O O . THR A 1 84 ? -17.712 0.546 13.168 1.00 97.19 84 THR A O 1
ATOM 630 N N . VAL A 1 85 ? -16.148 -0.269 11.759 1.00 96.44 85 VAL A N 1
ATOM 631 C CA . VAL A 1 85 ? -15.924 0.972 11.017 1.00 96.44 85 VAL A CA 1
ATOM 632 C C . VAL A 1 85 ? -16.175 0.801 9.525 1.00 96.44 85 VAL A C 1
ATOM 634 O O . VAL A 1 85 ? -16.147 -0.317 9.014 1.00 96.44 85 VAL A O 1
ATOM 637 N N . GLN A 1 86 ? -16.430 1.898 8.805 1.00 96.50 86 GLN A N 1
ATOM 638 C CA . GLN A 1 86 ? -16.511 1.830 7.343 1.00 96.50 86 GLN A CA 1
ATOM 639 C C . GLN A 1 86 ? -15.109 1.609 6.779 1.00 96.50 86 GLN A C 1
ATOM 641 O O . GLN A 1 86 ? -14.155 2.283 7.180 1.00 96.50 86 GLN A O 1
ATOM 646 N N . LEU A 1 87 ? -14.992 0.682 5.831 1.00 95.75 87 LEU A N 1
ATOM 647 C CA . LEU A 1 87 ? -13.703 0.337 5.250 1.00 95.75 87 LEU A CA 1
ATOM 648 C C . LEU A 1 87 ? -13.129 1.521 4.457 1.00 95.75 87 LEU A C 1
ATOM 650 O O . LEU A 1 87 ? -12.021 1.977 4.728 1.00 95.75 87 LEU A O 1
ATOM 654 N N . GLU A 1 88 ? -13.922 2.071 3.535 1.00 89.81 88 GLU A N 1
ATOM 655 C CA . GLU A 1 88 ? -13.557 3.273 2.772 1.00 89.81 88 GLU A CA 1
ATOM 656 C C . GLU A 1 88 ? -13.825 4.551 3.579 1.00 89.81 88 GLU A C 1
ATOM 658 O O . GLU A 1 88 ? -12.993 5.460 3.618 1.00 89.81 88 GLU A O 1
ATOM 663 N N . GLY A 1 89 ? -14.989 4.609 4.241 1.00 82.62 89 GLY A N 1
ATOM 664 C CA . GLY A 1 89 ? -15.470 5.762 5.004 1.00 82.62 89 GLY A CA 1
ATOM 665 C C . GLY A 1 89 ? -15.520 7.077 4.218 1.00 82.62 89 GLY A C 1
ATOM 666 O O . GLY A 1 89 ? -15.202 7.156 3.031 1.00 82.62 89 GLY A O 1
ATOM 667 N N . THR A 1 90 ? -15.934 8.143 4.898 1.00 79.81 90 THR A N 1
ATOM 668 C CA . THR A 1 90 ? -15.817 9.517 4.379 1.00 79.81 90 THR A CA 1
ATOM 669 C C . THR A 1 90 ? -14.661 10.234 5.074 1.00 79.81 90 THR A C 1
ATOM 671 O O . THR A 1 90 ? -14.038 9.685 5.980 1.00 79.81 90 THR A O 1
ATOM 674 N N . ALA A 1 91 ? -14.357 11.470 4.676 1.00 74.31 91 ALA A N 1
ATOM 675 C CA . ALA A 1 91 ? -13.288 12.254 5.292 1.00 74.31 91 ALA A CA 1
ATOM 676 C C . ALA A 1 91 ? -13.583 12.694 6.740 1.00 74.31 91 ALA A C 1
ATOM 678 O O . ALA A 1 91 ? -12.672 13.166 7.411 1.00 74.31 91 ALA A O 1
ATOM 679 N N . THR A 1 92 ? -14.807 12.548 7.260 1.00 71.56 92 THR A N 1
ATOM 680 C CA . THR A 1 92 ? -15.204 13.165 8.540 1.00 71.56 92 THR A CA 1
ATOM 681 C C . THR A 1 92 ? -15.006 12.249 9.743 1.00 71.56 92 THR A C 1
ATOM 683 O O . THR A 1 92 ? -14.308 12.635 10.676 1.00 71.56 92 THR A O 1
ATOM 686 N N . THR A 1 93 ? -15.531 11.025 9.727 1.00 71.81 93 THR A N 1
ATOM 687 C CA . THR A 1 93 ? -15.304 10.018 10.776 1.00 71.81 93 THR A CA 1
ATOM 688 C C . THR A 1 93 ? -15.458 8.606 10.212 1.00 71.81 93 THR A C 1
ATOM 690 O O . THR A 1 93 ? -16.006 8.409 9.127 1.00 71.81 93 THR A O 1
ATOM 693 N N . ASN A 1 94 ? -14.998 7.613 10.979 1.00 82.19 94 ASN A N 1
ATOM 694 C CA . ASN A 1 94 ? -15.285 6.202 10.735 1.00 82.19 94 ASN A CA 1
ATOM 695 C C . ASN A 1 94 ? -14.694 5.646 9.419 1.00 82.19 94 ASN A C 1
ATOM 697 O O . ASN A 1 94 ? -15.433 5.139 8.583 1.00 82.19 94 ASN A O 1
ATOM 701 N N . ARG A 1 95 ? -13.376 5.780 9.216 1.00 90.62 95 ARG A N 1
ATOM 702 C CA . ARG A 1 95 ? -12.682 5.498 7.943 1.00 90.62 95 ARG A CA 1
ATOM 703 C C . ARG A 1 95 ? -11.424 4.645 8.150 1.00 90.62 95 ARG A C 1
ATOM 705 O O . ARG A 1 95 ? -10.372 5.157 8.512 1.00 90.62 95 ARG A O 1
ATOM 712 N N . TYR A 1 96 ? -11.514 3.341 7.913 1.00 97.56 96 TYR A N 1
ATOM 713 C CA . TYR A 1 96 ? -10.383 2.437 8.143 1.00 97.56 96 TYR A CA 1
ATOM 714 C C . TYR A 1 96 ? -9.202 2.722 7.206 1.00 97.56 96 TYR A C 1
ATOM 716 O O . TYR A 1 96 ? -8.108 3.052 7.665 1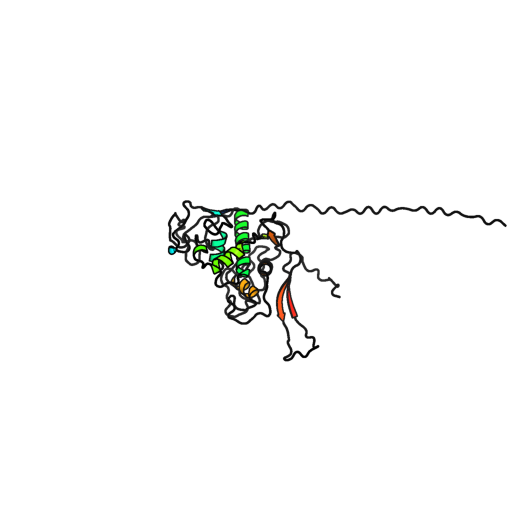.00 97.56 96 TYR A O 1
ATOM 724 N N . LEU A 1 97 ? -9.424 2.659 5.888 1.00 97.81 97 LEU A N 1
ATOM 725 C CA . LEU A 1 97 ? -8.333 2.709 4.911 1.00 97.81 97 LEU A CA 1
ATOM 726 C C . LEU A 1 97 ? -7.614 4.054 4.881 1.00 97.81 97 LEU A C 1
ATOM 728 O O . LEU A 1 97 ? -6.405 4.083 4.698 1.00 97.81 97 LEU A O 1
ATOM 732 N N . ARG A 1 98 ? -8.310 5.171 5.111 1.00 97.50 98 ARG A N 1
ATOM 733 C CA . ARG A 1 98 ? -7.652 6.486 5.175 1.00 97.50 98 ARG A CA 1
ATOM 734 C C . ARG A 1 98 ? -6.673 6.583 6.340 1.00 97.50 98 ARG A C 1
ATOM 736 O O . ARG A 1 98 ? -5.606 7.172 6.175 1.00 97.50 98 ARG A O 1
ATOM 743 N N . ASP A 1 99 ? -7.016 6.011 7.491 1.00 97.75 99 ASP A N 1
ATOM 744 C CA . ASP A 1 99 ? -6.126 5.999 8.651 1.00 97.75 99 ASP A CA 1
ATOM 745 C C . ASP A 1 99 ? -4.965 5.008 8.441 1.00 97.75 99 ASP A C 1
ATOM 747 O O . ASP A 1 99 ? -3.816 5.375 8.685 1.00 97.75 99 ASP A O 1
ATOM 751 N N . VAL A 1 100 ? -5.234 3.816 7.888 1.00 98.12 100 VAL A N 1
ATOM 752 C CA . VAL A 1 100 ? -4.200 2.816 7.552 1.00 98.12 100 VAL A CA 1
ATOM 753 C C . VAL A 1 100 ? -3.226 3.335 6.498 1.00 98.12 100 VAL A C 1
ATOM 755 O O . VAL A 1 100 ? -2.029 3.376 6.742 1.00 98.12 100 VAL A O 1
ATOM 758 N N . VAL A 1 101 ? -3.703 3.790 5.337 1.00 98.00 101 VAL A N 1
ATOM 759 C CA . VAL A 1 101 ? -2.836 4.263 4.241 1.00 98.00 101 VAL A CA 1
ATOM 760 C C . VAL A 1 101 ? -1.949 5.411 4.708 1.00 98.00 101 VAL A C 1
ATOM 762 O O . VAL A 1 101 ? -0.765 5.439 4.388 1.00 98.00 101 VAL A O 1
ATOM 765 N N . THR A 1 102 ? -2.496 6.327 5.510 1.00 97.19 102 THR A N 1
ATOM 766 C CA . THR A 1 102 ? -1.721 7.441 6.065 1.00 97.19 102 THR A CA 1
ATOM 767 C C . THR A 1 102 ? -0.647 6.974 7.046 1.00 97.19 102 THR A C 1
ATOM 769 O O . THR A 1 102 ? 0.431 7.569 7.107 1.00 97.19 102 THR A O 1
ATOM 772 N N . GLN A 1 103 ? -0.949 5.953 7.849 1.00 97.19 103 GLN A N 1
ATOM 773 C CA . GLN A 1 103 ? -0.004 5.393 8.805 1.00 97.19 103 GLN A CA 1
ATOM 774 C C . GLN A 1 103 ? 1.110 4.607 8.111 1.00 97.19 103 GLN A C 1
ATOM 776 O O . GLN A 1 103 ? 2.272 4.781 8.466 1.00 97.19 103 GLN A O 1
ATOM 781 N N . GLU A 1 104 ? 0.753 3.785 7.129 1.00 97.31 104 GLU A N 1
ATOM 782 C CA . GLU A 1 104 ? 1.671 2.878 6.443 1.00 97.31 104 GLU A CA 1
ATOM 783 C C . GLU A 1 104 ? 2.538 3.603 5.410 1.00 97.31 104 GLU A C 1
ATOM 785 O O . GLU A 1 104 ? 3.738 3.370 5.324 1.00 97.31 104 GLU A O 1
ATOM 790 N N . MET A 1 105 ? 1.960 4.528 4.638 1.00 97.69 105 MET A N 1
ATOM 791 C CA . MET A 1 105 ? 2.679 5.259 3.598 1.00 97.69 105 MET A CA 1
ATOM 792 C C . MET A 1 105 ? 2.407 6.759 3.699 1.00 97.69 105 MET A C 1
ATOM 794 O O . MET A 1 105 ? 1.454 7.296 3.137 1.00 97.69 105 MET A O 1
ATOM 798 N N . GLY A 1 106 ? 3.309 7.462 4.389 1.00 95.88 106 GLY A N 1
ATOM 799 C CA . GLY A 1 106 ? 3.199 8.903 4.602 1.00 95.88 106 GLY A CA 1
ATOM 800 C C . GLY A 1 106 ? 3.114 9.688 3.278 1.00 95.88 106 GLY A C 1
ATOM 801 O O . GLY A 1 106 ? 4.111 9.719 2.542 1.00 95.88 106 GLY A O 1
ATOM 802 N N . PRO A 1 107 ? 1.995 10.384 2.984 1.00 97.44 107 PRO A N 1
ATOM 803 C CA . PRO A 1 107 ? 1.761 11.053 1.695 1.00 97.44 107 PRO A CA 1
ATOM 804 C C . PRO A 1 107 ? 2.661 12.274 1.458 1.00 97.44 107 PRO A C 1
ATOM 806 O O . PRO A 1 107 ? 2.721 12.795 0.350 1.00 97.44 107 PRO A O 1
ATOM 809 N N . ALA A 1 108 ? 3.364 12.743 2.493 1.00 97.31 108 ALA A N 1
ATOM 810 C CA . ALA A 1 108 ? 4.342 13.823 2.389 1.00 97.31 108 ALA A CA 1
ATOM 811 C C . ALA A 1 108 ? 5.643 13.384 1.700 1.00 97.31 108 ALA A C 1
ATOM 813 O O . ALA A 1 108 ? 6.273 14.172 1.002 1.00 97.31 108 ALA A O 1
ATOM 814 N N . ALA A 1 109 ? 6.066 12.141 1.945 1.00 97.06 109 ALA A N 1
ATOM 815 C CA . ALA A 1 109 ? 7.361 11.631 1.504 1.00 97.06 109 ALA A CA 1
ATOM 816 C C . ALA A 1 109 ? 7.248 10.798 0.217 1.00 97.06 109 ALA A C 1
ATOM 818 O O . ALA A 1 109 ? 8.147 10.812 -0.627 1.00 97.06 109 ALA A O 1
ATOM 819 N N . HIS A 1 110 ? 6.134 10.086 0.054 1.00 98.50 110 HIS A N 1
ATOM 820 C CA . HIS A 1 110 ? 5.936 9.141 -1.038 1.00 98.50 110 HIS A CA 1
ATOM 821 C C . HIS A 1 110 ? 5.301 9.791 -2.266 1.00 98.50 110 HIS A C 1
ATOM 823 O O . HIS A 1 110 ? 4.634 10.822 -2.189 1.00 98.50 110 HIS A O 1
ATOM 829 N N . HIS A 1 111 ? 5.529 9.184 -3.429 1.00 98.50 111 HIS A N 1
ATOM 830 C CA . HIS A 1 111 ? 4.920 9.647 -4.669 1.00 98.50 111 HIS A CA 1
ATOM 831 C C . HIS A 1 111 ? 3.392 9.431 -4.632 1.00 98.50 111 HIS A C 1
ATOM 833 O O . HIS A 1 111 ? 2.966 8.339 -4.252 1.00 98.50 111 HIS A O 1
ATOM 839 N N . PRO A 1 112 ? 2.544 10.380 -5.081 1.00 98.50 112 PRO A N 1
ATOM 840 C CA . PRO A 1 112 ? 1.084 10.232 -5.018 1.00 98.50 112 PRO A CA 1
ATOM 841 C C . PRO A 1 112 ? 0.547 8.942 -5.652 1.00 98.50 112 PRO A C 1
ATOM 843 O O . PRO A 1 112 ? -0.334 8.296 -5.096 1.00 98.50 112 PRO A O 1
ATOM 846 N N . GLN A 1 113 ? 1.109 8.513 -6.786 1.00 98.56 113 GLN A N 1
ATOM 847 C CA . GLN A 1 113 ? 0.731 7.239 -7.414 1.00 98.56 113 GLN A CA 1
ATOM 848 C C . GLN A 1 113 ? 1.173 6.012 -6.598 1.00 98.56 113 GLN A C 1
ATOM 850 O O . GLN A 1 113 ? 0.467 5.012 -6.580 1.00 98.56 113 GLN A O 1
ATOM 855 N N . ALA A 1 114 ? 2.285 6.085 -5.859 1.00 98.69 114 ALA A N 1
ATOM 856 C CA . ALA A 1 114 ? 2.666 5.009 -4.944 1.00 98.69 114 ALA A CA 1
ATOM 857 C C . ALA A 1 114 ? 1.675 4.908 -3.770 1.00 98.69 114 ALA A C 1
ATOM 859 O O . ALA A 1 114 ? 1.300 3.806 -3.385 1.00 98.69 114 ALA A O 1
ATOM 860 N N . VAL A 1 115 ? 1.155 6.045 -3.284 1.00 98.69 115 VAL A N 1
ATOM 861 C CA . VAL A 1 115 ? 0.071 6.071 -2.282 1.00 98.69 115 VAL A CA 1
ATOM 862 C C . VAL A 1 115 ? -1.209 5.421 -2.828 1.00 98.69 115 VAL A C 1
ATOM 864 O O . VAL A 1 115 ? -1.891 4.712 -2.091 1.00 98.69 115 VAL A O 1
ATOM 867 N N . ARG A 1 116 ? -1.513 5.570 -4.129 1.00 98.62 116 ARG A N 1
ATOM 868 C CA . ARG A 1 116 ? -2.617 4.830 -4.780 1.00 98.62 116 ARG A CA 1
ATOM 869 C C . ARG A 1 116 ? -2.391 3.320 -4.780 1.00 98.62 116 ARG A C 1
ATOM 871 O O . ARG A 1 116 ? -3.304 2.575 -4.436 1.00 98.62 116 ARG A O 1
ATOM 878 N N . ALA A 1 117 ? -1.180 2.867 -5.111 1.00 98.75 117 ALA A N 1
ATOM 879 C CA . ALA A 1 117 ? -0.832 1.450 -5.016 1.00 98.75 117 ALA A CA 1
ATOM 880 C C . ALA A 1 117 ? -0.991 0.934 -3.573 1.00 98.75 117 ALA A C 1
ATOM 882 O O . ALA A 1 117 ? -1.645 -0.084 -3.358 1.00 98.75 117 ALA A O 1
ATOM 883 N N . GLN A 1 118 ? -0.507 1.682 -2.575 1.00 98.81 118 GLN A N 1
ATOM 884 C CA . GLN A 1 118 ? -0.695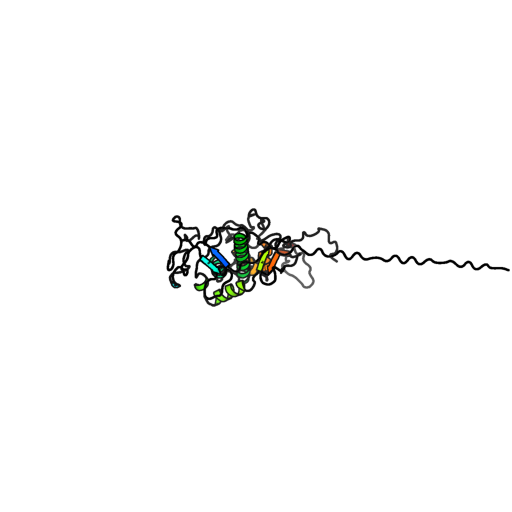 1.336 -1.163 1.00 98.81 118 GLN A CA 1
ATOM 885 C C . GLN A 1 118 ? -2.171 1.237 -0.774 1.00 98.81 118 GLN A C 1
ATOM 887 O O . GLN A 1 118 ? -2.536 0.318 -0.048 1.00 98.81 118 GLN A O 1
ATOM 892 N N . ALA A 1 119 ? -3.031 2.137 -1.253 1.00 98.56 119 ALA A N 1
ATOM 893 C CA . ALA A 1 119 ? -4.462 2.080 -0.969 1.00 98.56 119 ALA A CA 1
ATOM 894 C C . ALA A 1 119 ? -5.115 0.792 -1.496 1.00 98.56 119 ALA A C 1
ATOM 896 O O . ALA A 1 119 ? -5.891 0.157 -0.780 1.00 98.56 119 ALA A O 1
ATOM 897 N N . VAL A 1 120 ? -4.755 0.362 -2.708 1.00 98.81 120 VAL A N 1
ATOM 898 C CA . VAL A 1 120 ? -5.247 -0.897 -3.287 1.00 98.81 120 VAL A CA 1
ATOM 899 C C . VAL A 1 120 ? -4.693 -2.117 -2.552 1.00 98.81 120 VAL A C 1
ATOM 901 O O . VAL A 1 120 ? -5.460 -3.029 -2.235 1.00 98.81 120 VAL A O 1
ATOM 904 N N . ALA A 1 121 ? -3.395 -2.138 -2.236 1.00 98.75 121 ALA A N 1
ATOM 905 C CA . ALA A 1 121 ? -2.782 -3.217 -1.461 1.00 98.75 121 ALA A CA 1
ATOM 906 C C . ALA A 1 121 ? -3.407 -3.321 -0.062 1.00 98.75 121 ALA A C 1
ATOM 908 O O . ALA A 1 121 ? -3.806 -4.401 0.363 1.00 98.75 121 ALA A O 1
ATOM 909 N N . ALA A 1 122 ? -3.600 -2.192 0.623 1.00 98.69 122 ALA A N 1
ATOM 910 C CA . ALA A 1 122 ? -4.205 -2.175 1.946 1.00 98.69 122 ALA A CA 1
ATOM 911 C C . ALA A 1 122 ? -5.662 -2.652 1.936 1.00 98.69 122 ALA A C 1
ATOM 913 O O . ALA A 1 122 ? -6.062 -3.444 2.786 1.00 98.69 122 ALA A O 1
ATOM 914 N N . ARG A 1 123 ? -6.449 -2.223 0.944 1.00 98.56 123 ARG A N 1
ATOM 915 C CA . ARG A 1 123 ? -7.822 -2.704 0.758 1.00 98.56 123 ARG A CA 1
ATOM 916 C C . ARG A 1 123 ? -7.874 -4.203 0.508 1.00 98.56 123 ARG A C 1
ATOM 918 O O . ARG A 1 123 ? -8.675 -4.898 1.124 1.00 98.56 123 ARG A O 1
ATOM 925 N N . THR A 1 124 ? -7.021 -4.684 -0.390 1.00 98.69 124 THR A N 1
ATOM 926 C CA . THR A 1 124 ? -6.953 -6.102 -0.749 1.00 98.69 124 THR A CA 1
ATOM 927 C C . THR A 1 124 ? -6.609 -6.956 0.472 1.00 98.69 124 THR A C 1
ATOM 929 O O . THR A 1 124 ? -7.265 -7.965 0.718 1.00 98.69 124 THR A O 1
ATOM 932 N N . TYR A 1 125 ? -5.663 -6.498 1.294 1.00 98.62 125 TYR A N 1
ATOM 933 C CA . TYR A 1 125 ? -5.258 -7.172 2.523 1.00 98.62 125 TYR A CA 1
ATOM 934 C C . TYR A 1 125 ? -6.407 -7.261 3.538 1.00 98.62 125 TYR A C 1
ATOM 936 O O . TYR A 1 125 ? -6.706 -8.335 4.064 1.00 98.62 125 TYR A O 1
ATOM 944 N N . ALA A 1 126 ? -7.124 -6.153 3.753 1.00 98.44 126 ALA A N 1
ATOM 945 C CA . ALA A 1 126 ? -8.310 -6.133 4.604 1.00 98.44 126 ALA A CA 1
ATOM 946 C C . ALA A 1 126 ? -9.417 -7.069 4.082 1.00 98.44 126 ALA A C 1
ATOM 948 O O . ALA A 1 126 ? -9.996 -7.835 4.854 1.00 98.44 126 ALA A O 1
ATOM 949 N N . TYR A 1 127 ? -9.683 -7.053 2.772 1.00 98.38 127 TYR A N 1
ATOM 950 C CA . TYR A 1 127 ? -10.634 -7.962 2.128 1.00 98.38 127 TYR A CA 1
ATOM 951 C C . TYR A 1 127 ? -10.262 -9.429 2.341 1.00 98.38 127 TYR A C 1
ATOM 953 O O . TYR A 1 127 ? -11.134 -10.223 2.694 1.00 98.38 127 TYR A O 1
ATOM 961 N N . TRP A 1 128 ? -8.986 -9.789 2.185 1.00 98.19 128 TRP A N 1
ATOM 962 C CA . TRP A 1 128 ? -8.512 -11.155 2.403 1.00 98.19 128 TRP A CA 1
ATOM 963 C C . TRP A 1 128 ? -8.749 -11.630 3.835 1.00 98.19 128 TRP A C 1
ATOM 965 O O . TRP A 1 128 ? -9.289 -12.719 4.038 1.00 98.19 128 TRP A O 1
ATOM 975 N N . HIS A 1 129 ? -8.427 -10.804 4.833 1.00 98.19 129 HIS A N 1
ATOM 976 C CA . HIS A 1 129 ? -8.652 -11.156 6.235 1.00 98.19 129 HIS A CA 1
ATOM 977 C C . HIS A 1 129 ? -10.134 -11.302 6.588 1.00 98.19 129 HIS A C 1
ATOM 979 O O . HIS A 1 129 ? -10.490 -12.240 7.305 1.00 98.19 129 HIS A O 1
ATOM 985 N N . ILE A 1 130 ? -10.995 -10.417 6.073 1.00 97.69 130 ILE A N 1
ATOM 986 C CA . ILE A 1 130 ? -12.450 -10.514 6.264 1.00 97.69 130 ILE A CA 1
ATOM 987 C C . ILE A 1 130 ? -12.978 -11.803 5.625 1.00 97.69 130 ILE A C 1
ATOM 989 O O . ILE A 1 130 ? -13.675 -12.570 6.286 1.00 97.69 130 ILE A O 1
ATOM 993 N N . ASN A 1 131 ? -12.597 -12.076 4.373 1.00 97.06 131 ASN A N 1
ATOM 994 C CA . ASN A 1 131 ? -13.006 -13.277 3.643 1.00 97.06 131 ASN A CA 1
ATOM 995 C C . ASN A 1 131 ? -12.524 -14.571 4.322 1.00 97.06 131 ASN A C 1
ATOM 997 O O . ASN A 1 131 ? -13.207 -15.588 4.283 1.00 97.06 131 ASN A O 1
ATOM 1001 N N . SER A 1 132 ? -11.365 -14.518 4.980 1.00 96.69 132 SER A N 1
ATOM 1002 C CA . SER A 1 132 ? -10.766 -15.657 5.687 1.00 96.69 132 SER A CA 1
ATOM 1003 C C . SER A 1 132 ? -11.270 -15.815 7.130 1.00 96.69 132 SER A C 1
ATOM 1005 O O . SER A 1 132 ? -10.793 -16.691 7.846 1.00 96.69 132 SER A O 1
ATOM 1007 N N . GLY A 1 133 ? -12.188 -14.958 7.598 1.00 96.38 133 GLY A N 1
ATOM 1008 C CA . GLY A 1 133 ? -12.718 -15.008 8.967 1.00 96.38 133 GLY A CA 1
ATOM 1009 C C . GLY A 1 133 ? -11.687 -14.677 10.055 1.00 96.38 133 GLY A C 1
ATOM 1010 O O . GLY A 1 133 ? -11.796 -15.155 11.184 1.00 96.38 133 GLY A O 1
ATOM 1011 N N . SER A 1 134 ? -10.663 -13.884 9.727 1.00 97.06 134 SER A N 1
ATOM 1012 C CA . SER A 1 134 ? -9.600 -13.515 10.668 1.00 97.06 134 SER A CA 1
ATOM 1013 C C . SER A 1 134 ? -10.115 -12.640 11.816 1.00 97.06 134 SER A C 1
ATOM 1015 O O . SER A 1 134 ? -11.001 -11.806 11.640 1.00 97.06 134 SER A O 1
ATOM 1017 N N . THR A 1 135 ? -9.490 -12.748 12.994 1.00 96.38 135 THR A N 1
ATOM 1018 C CA . THR A 1 135 ? -9.688 -11.770 14.079 1.00 96.38 135 THR A CA 1
ATOM 1019 C C . THR A 1 135 ? -8.763 -10.576 13.870 1.00 96.38 135 THR A C 1
ATOM 1021 O O . THR A 1 135 ? -7.589 -10.635 14.224 1.00 96.38 135 THR A O 1
ATOM 1024 N N . ILE A 1 136 ? -9.293 -9.493 13.306 1.00 97.88 136 ILE A N 1
ATOM 1025 C CA . ILE A 1 136 ? -8.512 -8.310 12.926 1.00 97.88 136 ILE A CA 1
ATOM 1026 C C . ILE A 1 136 ? -8.256 -7.409 14.142 1.00 97.88 136 ILE A C 1
ATOM 1028 O O . ILE A 1 136 ? -9.122 -7.217 15.005 1.00 97.88 136 ILE A O 1
ATOM 1032 N N . ASN A 1 137 ? -7.058 -6.830 14.208 1.00 98.00 137 ASN A N 1
ATOM 1033 C CA . ASN A 1 137 ? -6.702 -5.804 15.183 1.00 98.00 137 ASN A CA 1
ATOM 1034 C C . ASN A 1 137 ? -5.921 -4.651 14.532 1.00 98.00 137 ASN A C 1
ATOM 1036 O O . ASN A 1 137 ? -5.726 -4.633 13.321 1.00 98.00 137 ASN A O 1
ATOM 1040 N N . ASN A 1 138 ? -5.517 -3.670 15.336 1.00 98.12 138 ASN A N 1
ATOM 1041 C CA . ASN A 1 138 ? -4.874 -2.443 14.874 1.00 98.12 138 ASN A CA 1
ATOM 1042 C C . ASN A 1 138 ? -3.335 -2.479 14.812 1.00 98.12 138 ASN A C 1
ATOM 1044 O O . ASN A 1 138 ? -2.723 -1.424 14.653 1.00 98.12 138 ASN A O 1
ATOM 1048 N N . SER A 1 139 ? -2.707 -3.639 14.999 1.00 97.69 139 SER A N 1
ATOM 1049 C CA . SER A 1 139 ? -1.249 -3.766 15.106 1.00 97.69 139 SER A CA 1
ATOM 1050 C C . SER A 1 139 ? -0.558 -4.073 13.778 1.00 97.69 139 SER A C 1
ATOM 1052 O O . SER A 1 139 ? -1.190 -4.454 12.795 1.00 97.69 139 SER A O 1
ATOM 1054 N N . ALA A 1 140 ? 0.774 -4.007 13.793 1.00 95.31 140 ALA A N 1
ATOM 1055 C CA . ALA A 1 140 ? 1.641 -4.392 12.680 1.00 95.31 140 ALA A CA 1
ATOM 1056 C C . ALA A 1 140 ? 1.593 -5.895 12.326 1.00 95.31 140 ALA A C 1
ATOM 1058 O O . ALA A 1 140 ? 2.156 -6.295 11.317 1.00 95.31 140 ALA A O 1
ATOM 1059 N N . GLY A 1 141 ? 0.925 -6.735 13.131 1.00 93.88 141 GLY A N 1
ATOM 1060 C CA . GLY A 1 141 ? 0.610 -8.117 12.739 1.00 93.88 141 GLY A CA 1
ATOM 1061 C C . GLY A 1 141 ? -0.520 -8.220 11.705 1.00 93.88 141 GLY A C 1
ATOM 1062 O O . GLY A 1 141 ? -0.805 -9.312 11.228 1.00 93.88 141 GLY A O 1
ATOM 1063 N N . PHE A 1 142 ? -1.178 -7.098 11.405 1.00 94.56 142 PHE A N 1
ATOM 1064 C CA . PHE A 1 142 ? -2.142 -6.934 10.324 1.00 94.56 142 PHE A CA 1
ATOM 1065 C C . PHE A 1 142 ? -1.736 -5.691 9.524 1.00 94.56 142 PHE A C 1
ATOM 1067 O O . PHE A 1 142 ? -0.813 -5.725 8.722 1.00 94.56 142 PHE A O 1
ATOM 1074 N N . GLN A 1 143 ? -2.398 -4.570 9.792 1.00 95.56 143 GLN A N 1
ATOM 1075 C CA . GLN A 1 143 ? -2.050 -3.250 9.294 1.00 95.56 143 GLN A CA 1
ATOM 1076 C C . GLN A 1 143 ? -2.256 -2.278 10.441 1.00 95.56 143 GLN A C 1
ATOM 1078 O O . GLN A 1 143 ? -3.258 -2.366 11.164 1.00 95.56 143 GLN A O 1
ATOM 1083 N N . VAL A 1 144 ? -1.328 -1.345 10.611 1.00 97.12 144 VAL A N 1
ATOM 1084 C CA . VAL A 1 144 ? -1.394 -0.408 11.719 1.00 97.12 144 VAL A CA 1
ATOM 1085 C C . VAL A 1 144 ? -2.547 0.562 11.478 1.00 97.12 144 VAL A C 1
ATOM 1087 O O . VAL A 1 144 ? -2.491 1.455 10.632 1.00 97.12 144 VAL A O 1
ATOM 1090 N N . PHE A 1 145 ? -3.606 0.405 12.268 1.00 97.88 145 PHE A N 1
ATOM 1091 C CA . PHE A 1 145 ? -4.750 1.308 12.281 1.00 97.88 145 PHE A CA 1
ATOM 1092 C C . PHE A 1 145 ? -4.663 2.217 13.505 1.00 97.88 145 PHE A C 1
ATOM 1094 O O . PHE A 1 145 ? -4.852 1.791 14.641 1.00 97.88 145 PHE A O 1
ATOM 1101 N N . LEU A 1 146 ? -4.406 3.501 13.284 1.00 96.81 146 LEU A N 1
ATOM 1102 C CA . LEU A 1 146 ? -4.462 4.500 14.346 1.00 96.81 146 LEU A CA 1
ATOM 1103 C C . LEU A 1 146 ? -5.662 5.411 14.099 1.00 96.81 146 LEU A C 1
ATOM 1105 O O . LEU A 1 146 ? -5.623 6.193 13.144 1.00 96.81 146 LEU A O 1
ATOM 1109 N N . PRO A 1 147 ? -6.712 5.361 14.943 1.00 96.06 147 PRO A N 1
ATOM 1110 C CA . PRO A 1 147 ? -7.827 6.287 14.821 1.00 96.06 147 PRO A CA 1
ATOM 1111 C C . PRO A 1 147 ? -7.333 7.732 14.734 1.00 96.06 147 PRO A C 1
ATOM 1113 O O . PRO A 1 147 ? -6.431 8.131 15.475 1.00 96.06 147 PRO A O 1
ATOM 1116 N N . ARG A 1 148 ? -7.938 8.520 13.838 1.00 94.50 148 ARG A N 1
ATOM 1117 C CA . ARG A 1 148 ? -7.601 9.941 13.609 1.00 94.50 148 ARG A CA 1
ATOM 1118 C C . ARG A 1 148 ? -6.240 10.182 12.954 1.00 94.50 148 ARG A C 1
ATOM 1120 O O . ARG A 1 148 ? -5.813 11.331 12.866 1.00 94.50 148 ARG A O 1
ATOM 1127 N N . LYS A 1 149 ? -5.559 9.157 12.430 1.00 96.38 149 LYS A N 1
ATOM 1128 C CA . LYS A 1 149 ? -4.289 9.361 11.716 1.00 96.38 149 LYS A CA 1
ATOM 1129 C C . LYS A 1 149 ? -4.438 10.271 10.502 1.00 96.38 149 LYS A C 1
ATOM 1131 O O . LYS A 1 149 ? -3.615 11.155 10.297 1.00 96.38 149 LYS A O 1
ATOM 1136 N N . TYR A 1 150 ? -5.504 10.115 9.728 1.00 96.69 150 TYR A N 1
ATOM 1137 C CA . TYR A 1 150 ? -5.787 11.002 8.602 1.00 96.69 150 TYR A CA 1
ATOM 1138 C C . TYR A 1 150 ? -6.015 12.460 9.046 1.00 96.69 150 TYR A C 1
ATOM 1140 O O . TYR A 1 150 ? -5.711 13.390 8.299 1.00 96.69 150 TYR A O 1
ATOM 1148 N N . ASP A 1 151 ? -6.495 12.700 10.273 1.00 95.38 151 ASP A N 1
ATOM 1149 C CA . ASP A 1 151 ? -6.731 14.060 10.775 1.00 95.38 151 ASP A CA 1
ATOM 1150 C C . ASP A 1 151 ? -5.432 14.831 11.022 1.00 95.38 151 ASP A C 1
ATOM 1152 O O . ASP A 1 151 ? -5.446 16.060 10.950 1.00 95.38 151 ASP A O 1
ATOM 1156 N N . THR A 1 152 ? -4.311 14.124 11.213 1.00 95.94 152 THR A N 1
ATOM 1157 C CA . THR A 1 152 ? -2.987 14.730 11.413 1.00 95.94 152 THR A CA 1
ATOM 1158 C C . THR A 1 152 ? -2.373 15.288 10.127 1.00 95.94 152 THR A C 1
ATOM 1160 O O . THR A 1 152 ? -1.289 15.865 10.168 1.00 95.94 152 THR A O 1
ATOM 1163 N N . LEU A 1 153 ? -3.011 15.072 8.975 1.00 96.94 153 LEU A N 1
ATOM 1164 C CA . LEU A 1 153 ? -2.510 15.509 7.677 1.00 96.94 153 LEU A CA 1
ATOM 1165 C C . LEU A 1 153 ? -2.858 16.965 7.366 1.00 96.94 153 LEU A C 1
ATOM 1167 O O . LEU A 1 153 ? -3.937 17.464 7.703 1.00 96.94 153 LEU A O 1
ATOM 1171 N N . THR A 1 154 ? -1.975 17.622 6.613 1.00 97.94 154 THR A N 1
ATOM 1172 C CA . THR A 1 154 ? -2.277 18.905 5.967 1.00 97.94 154 THR A CA 1
ATOM 1173 C C . THR A 1 154 ? -3.333 18.730 4.869 1.00 97.94 154 THR A C 1
ATOM 1175 O O . THR A 1 154 ? -3.562 17.629 4.369 1.00 97.94 154 THR A O 1
ATOM 1178 N N . ALA A 1 155 ? -3.957 19.826 4.425 1.00 97.56 155 ALA A N 1
ATOM 1179 C CA . ALA A 1 155 ? -4.953 19.776 3.350 1.00 97.56 155 ALA A CA 1
ATOM 1180 C C . ALA A 1 155 ? -4.401 19.181 2.036 1.00 97.56 155 ALA A C 1
ATOM 1182 O O . ALA A 1 155 ? -5.087 18.405 1.372 1.00 97.56 155 ALA A O 1
ATOM 1183 N N . SER A 1 156 ? -3.149 19.491 1.676 1.00 98.25 156 SER A N 1
ATOM 1184 C CA . SER A 1 156 ? -2.514 18.940 0.471 1.00 98.25 156 SER A CA 1
ATOM 1185 C C . SER A 1 156 ? -2.270 17.434 0.584 1.00 98.25 156 SER A C 1
ATOM 1187 O O . SER A 1 156 ? -2.539 16.692 -0.357 1.00 98.25 156 SER A O 1
ATOM 1189 N N . GLN A 1 157 ? -1.829 16.964 1.750 1.00 98.31 157 GLN A N 1
ATOM 1190 C CA . GLN A 1 157 ? -1.642 15.539 2.027 1.00 98.31 157 GLN A CA 1
ATOM 1191 C C . GLN A 1 157 ? -2.974 14.776 2.031 1.00 98.31 157 GLN A C 1
ATOM 1193 O O . GLN A 1 157 ? -3.048 13.685 1.469 1.00 98.31 157 GLN A O 1
ATOM 1198 N N . LYS A 1 158 ? -4.036 15.363 2.602 1.00 97.56 158 LYS A N 1
ATOM 1199 C CA . LYS A 1 158 ? -5.394 14.798 2.561 1.00 97.56 158 LYS A CA 1
ATOM 1200 C C . LYS A 1 158 ? -5.873 14.595 1.127 1.00 97.56 158 LYS A C 1
ATOM 1202 O O . LYS A 1 158 ? -6.335 13.508 0.808 1.00 97.56 158 LYS A O 1
ATOM 1207 N N . SER A 1 159 ? -5.649 15.576 0.250 1.00 97.75 159 SER A N 1
ATOM 1208 C CA . SER A 1 159 ? -5.994 15.476 -1.176 1.00 97.75 159 SER A CA 1
ATOM 1209 C C . SER A 1 159 ? -5.303 14.296 -1.874 1.00 97.75 159 SER A C 1
ATOM 1211 O O . SER A 1 159 ? -5.940 13.570 -2.635 1.00 97.75 159 SER A O 1
ATOM 1213 N N . VAL A 1 160 ? -4.023 14.037 -1.566 1.00 98.19 160 VAL A N 1
ATOM 1214 C CA . VAL A 1 160 ? -3.298 12.865 -2.095 1.00 98.19 160 VAL A CA 1
ATOM 1215 C C . VAL A 1 160 ? -3.951 11.557 -1.643 1.00 98.19 160 VAL A C 1
ATOM 1217 O O . VAL A 1 160 ? -4.191 10.680 -2.473 1.00 98.19 160 VAL A O 1
ATOM 1220 N N . VAL A 1 161 ? -4.263 11.431 -0.350 1.00 97.81 161 VAL A N 1
ATOM 1221 C CA . VAL A 1 161 ? -4.905 10.226 0.199 1.00 97.81 161 VAL A CA 1
ATOM 1222 C C . VAL A 1 161 ? -6.321 10.056 -0.354 1.00 97.81 161 VAL A C 1
ATOM 1224 O O . VAL A 1 161 ? -6.683 8.962 -0.768 1.00 97.81 161 VAL A O 1
ATOM 1227 N N . ASP A 1 162 ? -7.116 11.121 -0.443 1.00 96.62 162 ASP A N 1
ATOM 1228 C CA . ASP A 1 162 ? -8.467 11.051 -1.006 1.00 96.62 162 ASP A CA 1
ATOM 1229 C C . ASP A 1 162 ? -8.455 10.631 -2.472 1.00 96.62 162 ASP A C 1
ATOM 1231 O O . ASP A 1 162 ? -9.238 9.767 -2.863 1.00 96.62 162 ASP A O 1
ATOM 1235 N N . ALA A 1 163 ? -7.530 11.174 -3.267 1.00 96.94 163 ALA A N 1
ATOM 1236 C CA . ALA A 1 163 ? -7.335 10.759 -4.651 1.00 96.94 163 ALA A CA 1
ATOM 1237 C C . ALA A 1 163 ? -6.894 9.289 -4.760 1.00 96.94 163 ALA A C 1
ATOM 1239 O O . ALA A 1 163 ? -7.241 8.621 -5.730 1.00 96.94 163 ALA A O 1
ATOM 1240 N N . ALA A 1 164 ? -6.150 8.773 -3.778 1.00 97.06 164 ALA A N 1
ATOM 1241 C CA . ALA A 1 164 ? -5.799 7.357 -3.692 1.00 97.06 164 ALA A CA 1
ATOM 1242 C C . ALA A 1 164 ? -6.980 6.452 -3.327 1.00 97.06 164 ALA A C 1
ATOM 1244 O O . ALA A 1 164 ? -6.986 5.288 -3.722 1.00 97.06 164 ALA A O 1
ATOM 1245 N N . MET A 1 165 ? -8.001 6.981 -2.646 1.00 95.62 165 MET A N 1
ATOM 1246 C CA . MET A 1 165 ? -9.204 6.221 -2.305 1.00 95.62 165 MET A CA 1
ATOM 1247 C C . MET A 1 165 ? -10.300 6.226 -3.377 1.00 95.62 165 MET A C 1
ATOM 1249 O O . MET A 1 165 ? -11.278 5.499 -3.216 1.00 95.62 165 MET A O 1
ATOM 1253 N N . GLN A 1 166 ? -10.173 7.020 -4.448 1.00 93.69 166 GLN A N 1
ATOM 1254 C CA . GLN A 1 166 ? -11.209 7.124 -5.488 1.00 93.69 166 GLN A CA 1
ATOM 1255 C C . GLN A 1 166 ? -11.452 5.795 -6.211 1.00 93.69 166 GLN A C 1
ATOM 1257 O O . GLN A 1 166 ? -12.601 5.399 -6.405 1.00 93.69 166 GLN A O 1
ATOM 1262 N N . ASP A 1 167 ? -10.376 5.090 -6.558 1.00 92.12 167 ASP A N 1
ATOM 1263 C CA . ASP A 1 167 ? -10.460 3.769 -7.168 1.00 92.12 167 ASP A CA 1
ATOM 1264 C C . ASP A 1 167 ? -10.725 2.722 -6.075 1.00 92.12 167 ASP A C 1
ATOM 1266 O O . ASP A 1 167 ? -9.867 2.445 -5.224 1.00 92.12 167 ASP A O 1
ATOM 1270 N N . ARG A 1 168 ? -11.901 2.082 -6.108 1.00 95.69 168 ARG A N 1
ATOM 1271 C CA . ARG A 1 168 ? -12.229 0.942 -5.230 1.00 95.69 168 ARG A CA 1
ATOM 1272 C C . ARG A 1 168 ? -11.739 -0.374 -5.822 1.00 95.69 168 ARG A C 1
ATOM 1274 O O . ARG A 1 168 ? -12.462 -1.363 -5.885 1.00 95.69 168 ARG A O 1
ATOM 1281 N N . TYR A 1 169 ? -10.489 -0.372 -6.271 1.00 98.31 169 TYR A N 1
ATOM 1282 C CA . TYR A 1 169 ? -9.864 -1.567 -6.817 1.00 98.31 169 TYR A CA 1
ATOM 1283 C C . TYR A 1 169 ? -9.263 -2.437 -5.721 1.00 98.31 169 TYR A C 1
ATOM 1285 O O . TYR A 1 169 ? -8.762 -1.929 -4.712 1.00 98.31 169 TYR A O 1
ATOM 1293 N N . TYR A 1 170 ? -9.284 -3.743 -5.955 1.00 98.62 170 TYR A N 1
ATOM 1294 C CA . TYR A 1 170 ? -8.577 -4.753 -5.173 1.00 98.62 170 TYR A CA 1
ATOM 1295 C C . TYR A 1 170 ? -7.925 -5.777 -6.111 1.00 98.62 170 TYR A C 1
ATOM 1297 O O . TYR A 1 170 ? -8.213 -5.780 -7.311 1.00 98.62 170 TYR A O 1
ATOM 1305 N N . MET A 1 171 ? -7.028 -6.616 -5.586 1.00 98.62 171 MET A N 1
ATOM 1306 C CA . MET A 1 171 ? -6.336 -7.640 -6.373 1.00 98.62 171 MET A CA 1
ATOM 1307 C C . MET A 1 171 ? -6.856 -9.046 -6.089 1.00 98.62 171 MET A C 1
ATOM 1309 O O . MET A 1 171 ? -7.078 -9.405 -4.935 1.00 98.62 171 MET A O 1
ATOM 1313 N N . SER A 1 172 ? -6.976 -9.859 -7.132 1.00 97.88 172 SER A N 1
ATOM 1314 C CA . SER A 1 172 ? -7.321 -11.284 -7.060 1.00 97.88 172 SER A CA 1
ATOM 1315 C C . SER A 1 172 ? -6.456 -12.089 -8.027 1.00 97.88 172 SER A C 1
ATOM 1317 O O . SER A 1 172 ? -5.791 -11.510 -8.884 1.00 97.88 172 SER A O 1
ATOM 1319 N N . SER A 1 173 ? -6.550 -13.416 -7.974 1.00 94.06 173 SER A N 1
ATOM 1320 C CA . SER A 1 173 ? -6.088 -14.265 -9.084 1.00 94.06 173 SER A CA 1
ATOM 1321 C C . SER A 1 173 ? -6.927 -14.062 -10.362 1.00 94.06 173 SER A C 1
ATOM 1323 O O . SER A 1 173 ? -7.932 -13.343 -10.361 1.00 94.06 173 SER A O 1
ATOM 1325 N N . ASP A 1 174 ? -6.514 -14.689 -11.458 1.00 85.56 174 ASP A N 1
ATOM 1326 C CA . ASP A 1 174 ? -7.230 -14.753 -12.738 1.00 85.56 174 ASP A CA 1
ATOM 1327 C C . ASP A 1 174 ? -8.467 -15.664 -12.699 1.00 85.56 174 ASP A C 1
ATOM 1329 O O . ASP A 1 174 ? -9.524 -15.310 -13.222 1.00 85.56 174 ASP A O 1
ATOM 1333 N N . THR A 1 175 ? -8.352 -16.808 -12.027 1.00 86.75 175 THR A N 1
ATOM 1334 C CA . THR A 1 175 ? -9.363 -17.875 -12.004 1.00 86.75 175 THR A CA 1
ATOM 1335 C C . THR A 1 175 ? -10.509 -17.634 -11.023 1.00 86.75 175 THR A C 1
ATOM 1337 O O . THR A 1 175 ? -11.534 -18.310 -11.103 1.00 86.75 175 THR A O 1
ATOM 1340 N N . ASN A 1 176 ? -10.372 -16.680 -10.100 1.00 91.75 176 ASN A N 1
ATOM 1341 C CA . ASN A 1 176 ? -11.431 -16.291 -9.170 1.00 91.75 176 ASN A CA 1
ATOM 1342 C C . ASN A 1 176 ? -11.369 -14.798 -8.821 1.00 91.75 176 ASN A C 1
ATOM 1344 O O . ASN A 1 176 ? -10.446 -14.076 -9.196 1.00 91.75 176 ASN A O 1
ATOM 1348 N N . ASP A 1 177 ? -12.376 -14.324 -8.098 1.00 95.12 177 ASP A N 1
ATOM 1349 C CA . ASP A 1 177 ? -12.486 -12.942 -7.640 1.00 95.12 177 ASP A CA 1
ATOM 1350 C C . ASP A 1 177 ? -12.243 -12.763 -6.144 1.00 95.12 177 ASP A C 1
ATOM 1352 O O . ASP A 1 177 ? -12.466 -11.673 -5.615 1.00 95.12 177 ASP A O 1
ATOM 1356 N N . SER A 1 178 ? -11.735 -13.801 -5.476 1.00 96.44 178 SER A N 1
ATOM 1357 C CA . SER A 1 178 ? -11.322 -13.701 -4.082 1.00 96.44 178 SER A CA 1
ATOM 1358 C C . SER A 1 178 ? -10.069 -12.828 -3.965 1.00 96.44 178 SER A C 1
ATOM 1360 O O . SER A 1 178 ? -9.145 -12.964 -4.775 1.00 96.44 178 SER A O 1
ATOM 1362 N N . PRO A 1 179 ? -10.009 -11.926 -2.972 1.00 98.19 179 PRO A N 1
ATOM 1363 C CA . PRO A 1 179 ? -8.837 -11.088 -2.743 1.00 98.19 179 PRO A CA 1
ATOM 1364 C C . PRO A 1 179 ? -7.593 -11.951 -2.485 1.00 98.19 179 PRO A C 1
ATOM 1366 O O . PRO A 1 179 ? -7.694 -13.003 -1.857 1.00 98.19 179 PRO A O 1
ATOM 1369 N N . ILE A 1 180 ? -6.417 -11.517 -2.943 1.00 98.31 180 ILE A N 1
ATOM 1370 C CA . ILE A 1 180 ? -5.139 -12.159 -2.584 1.00 98.31 180 ILE A CA 1
ATOM 1371 C C . ILE A 1 180 ? -4.652 -11.716 -1.200 1.00 98.31 180 ILE A C 1
ATOM 1373 O O . ILE A 1 180 ? -5.038 -10.663 -0.699 1.00 98.31 180 ILE A O 1
ATOM 1377 N N . PHE A 1 181 ? -3.715 -12.462 -0.616 1.00 98.12 181 PHE A N 1
ATOM 1378 C CA . PHE A 1 181 ? -2.953 -11.983 0.535 1.00 98.12 181 PHE A CA 1
ATOM 1379 C C . PHE A 1 181 ? -1.871 -10.995 0.069 1.00 98.12 181 PHE A C 1
ATOM 1381 O O . PHE A 1 181 ? -0.815 -11.395 -0.415 1.00 98.12 181 PHE A O 1
ATOM 1388 N N . SER A 1 182 ? -2.167 -9.695 0.134 1.00 98.56 182 SER A N 1
ATOM 1389 C CA . SER A 1 182 ? -1.324 -8.626 -0.420 1.00 98.56 182 SER A CA 1
ATOM 1390 C C . SER A 1 182 ? -0.458 -7.947 0.642 1.00 98.5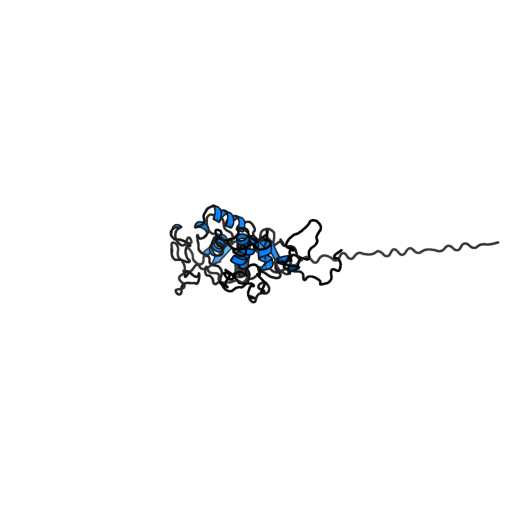6 182 SER A C 1
ATOM 1392 O O . SER A 1 182 ? -0.695 -6.792 1.004 1.00 98.56 182 SER A O 1
ATOM 1394 N N . GLU A 1 183 ? 0.543 -8.663 1.150 1.00 98.50 183 GLU A N 1
ATOM 1395 C CA . GLU A 1 183 ? 1.534 -8.086 2.066 1.00 98.50 183 GLU A CA 1
ATOM 1396 C C . GLU A 1 183 ? 2.302 -6.923 1.413 1.00 98.50 183 GLU A C 1
ATOM 1398 O O . GLU A 1 183 ? 2.431 -6.838 0.187 1.00 98.50 183 GLU A O 1
ATOM 1403 N N . PHE A 1 184 ? 2.814 -6.012 2.233 1.00 98.56 184 PHE A N 1
ATOM 1404 C CA . PHE A 1 184 ? 3.680 -4.916 1.809 1.00 98.56 184 PHE A CA 1
ATOM 1405 C C . PHE A 1 184 ? 4.679 -4.603 2.919 1.00 98.56 184 PHE A C 1
ATOM 1407 O O . PHE A 1 184 ? 4.431 -4.866 4.089 1.00 98.56 184 PHE A O 1
ATOM 1414 N N . THR A 1 185 ? 5.813 -4.027 2.546 1.00 98.19 185 THR A N 1
ATOM 1415 C CA . THR A 1 185 ? 6.959 -3.829 3.430 1.00 98.19 185 THR A CA 1
ATOM 1416 C C . THR A 1 185 ? 7.582 -2.453 3.202 1.00 98.19 185 THR A C 1
ATOM 1418 O O . THR A 1 185 ? 7.366 -1.846 2.149 1.00 98.19 185 THR A O 1
ATOM 1421 N N . ALA A 1 186 ? 8.348 -1.936 4.163 1.00 98.06 186 ALA A N 1
ATOM 1422 C CA . ALA A 1 186 ? 8.840 -0.564 4.074 1.00 98.06 186 ALA A CA 1
ATOM 1423 C C . ALA A 1 186 ? 9.894 -0.407 2.972 1.00 98.06 186 ALA A C 1
ATOM 1425 O O . ALA A 1 186 ? 9.811 0.527 2.165 1.00 98.06 186 ALA A O 1
ATOM 1426 N N . ASP A 1 187 ? 10.874 -1.313 2.913 1.00 98.50 187 ASP A N 1
ATOM 1427 C CA . ASP A 1 187 ? 11.910 -1.281 1.881 1.00 98.50 187 ASP A CA 1
ATOM 1428 C C . ASP A 1 187 ? 12.581 -2.639 1.648 1.00 98.50 187 ASP A C 1
ATOM 1430 O O . ASP A 1 187 ? 12.672 -3.462 2.560 1.00 98.50 187 ASP A O 1
ATOM 1434 N N . VAL A 1 188 ? 13.093 -2.850 0.432 1.00 98.38 188 VAL A N 1
ATOM 1435 C CA . VAL A 1 188 ? 13.885 -4.033 0.063 1.00 98.38 188 VAL A CA 1
ATOM 1436 C C . VAL A 1 188 ? 15.005 -3.649 -0.906 1.00 98.38 188 VAL A C 1
ATOM 1438 O O . VAL A 1 188 ? 14.757 -2.915 -1.864 1.00 98.38 188 VAL A O 1
ATOM 1441 N N . PRO A 1 189 ? 16.238 -4.145 -0.712 1.00 98.31 189 PRO A N 1
ATOM 1442 C CA . PRO A 1 189 ? 17.315 -3.937 -1.666 1.00 98.31 189 PRO A CA 1
ATOM 1443 C C . PRO A 1 189 ? 17.231 -4.975 -2.787 1.00 98.31 189 PRO A C 1
ATOM 1445 O O . PRO A 1 189 ? 17.210 -6.177 -2.527 1.00 98.31 189 PRO A O 1
ATOM 1448 N N . LEU A 1 190 ? 17.257 -4.513 -4.039 1.00 98.12 190 LEU A N 1
ATOM 1449 C CA . LEU A 1 190 ? 17.375 -5.308 -5.274 1.00 98.12 190 LEU A CA 1
ATOM 1450 C C . LEU A 1 190 ? 16.274 -6.335 -5.585 1.00 98.12 190 LEU A C 1
ATOM 1452 O O . LEU A 1 190 ? 16.121 -6.674 -6.758 1.00 98.12 190 LEU A O 1
ATOM 1456 N N . ARG A 1 191 ? 15.559 -6.885 -4.598 1.00 98.50 191 ARG A N 1
ATOM 1457 C CA . ARG A 1 191 ? 14.482 -7.866 -4.783 1.00 98.50 191 ARG A CA 1
ATOM 1458 C C . ARG A 1 191 ? 13.630 -8.053 -3.531 1.00 98.50 191 ARG A C 1
ATOM 1460 O O . ARG A 1 191 ? 14.120 -7.901 -2.416 1.00 98.50 191 ARG A O 1
ATOM 1467 N N . THR A 1 192 ? 12.391 -8.492 -3.721 1.00 98.75 192 THR A N 1
ATOM 1468 C CA . THR A 1 192 ? 11.528 -8.957 -2.626 1.00 98.75 192 THR A CA 1
ATOM 1469 C C . THR A 1 192 ? 11.876 -10.383 -2.196 1.00 98.75 192 THR A C 1
ATOM 1471 O O . THR A 1 192 ? 12.556 -11.130 -2.909 1.00 98.75 192 THR A O 1
ATOM 1474 N N . ILE A 1 193 ? 11.384 -10.780 -1.028 1.00 98.50 193 ILE A N 1
ATOM 1475 C CA . ILE A 1 193 ? 11.441 -12.141 -0.488 1.00 98.50 193 ILE A CA 1
ATOM 1476 C C . ILE A 1 193 ? 10.100 -12.834 -0.782 1.00 98.50 193 ILE A C 1
ATOM 1478 O O . ILE A 1 193 ? 9.046 -12.197 -0.752 1.00 98.50 193 ILE A O 1
ATOM 1482 N N . ALA A 1 194 ? 10.130 -14.132 -1.092 1.00 98.19 194 ALA A N 1
ATOM 1483 C CA . ALA A 1 194 ? 8.910 -14.898 -1.338 1.00 98.19 194 ALA A CA 1
ATOM 1484 C C . ALA A 1 194 ? 8.125 -15.128 -0.031 1.00 98.19 194 ALA A C 1
ATOM 1486 O O . ALA A 1 194 ? 8.698 -15.597 0.949 1.00 98.19 194 ALA A O 1
ATOM 1487 N N . GLY A 1 195 ? 6.819 -14.841 -0.039 1.00 95.50 195 GLY A N 1
ATOM 1488 C CA . GLY A 1 195 ? 5.956 -14.825 1.153 1.00 95.50 195 GLY A CA 1
ATOM 1489 C C . GLY A 1 195 ? 5.074 -16.063 1.354 1.00 95.50 195 GLY A C 1
ATOM 1490 O O . GLY A 1 195 ? 4.122 -16.019 2.122 1.00 95.50 195 GLY A O 1
ATOM 1491 N N . GLY A 1 196 ? 5.320 -17.161 0.632 1.00 94.88 196 GLY A N 1
ATOM 1492 C CA . GLY A 1 196 ? 4.567 -18.420 0.780 1.00 94.88 196 GLY A CA 1
ATOM 1493 C C . GLY A 1 196 ? 3.175 -18.455 0.128 1.00 94.88 196 GLY A C 1
ATOM 1494 O O . GLY A 1 196 ? 2.550 -19.511 0.092 1.00 94.88 196 GLY A O 1
ATOM 1495 N N . HIS A 1 197 ? 2.707 -17.342 -0.443 1.00 96.44 197 HIS A N 1
ATOM 1496 C CA . HIS A 1 197 ? 1.494 -17.271 -1.265 1.00 96.44 197 HIS A CA 1
ATOM 1497 C C . HIS A 1 197 ? 1.851 -17.136 -2.749 1.00 96.44 197 HIS A C 1
ATOM 1499 O O . HIS A 1 197 ? 2.868 -16.532 -3.084 1.00 96.44 197 HIS A O 1
ATOM 1505 N N . SER A 1 198 ? 1.002 -17.648 -3.649 1.00 96.12 198 SER A N 1
ATOM 1506 C CA . SER A 1 198 ? 1.268 -17.638 -5.099 1.00 96.12 198 SER A CA 1
ATOM 1507 C C . SER A 1 198 ? 1.532 -16.236 -5.652 1.00 96.12 198 SER A C 1
ATOM 1509 O O . SER A 1 198 ? 2.453 -16.070 -6.442 1.00 96.12 198 SER A O 1
ATOM 1511 N N . ALA A 1 199 ? 0.805 -15.225 -5.171 1.00 97.50 199 ALA A N 1
ATOM 1512 C CA . ALA A 1 199 ? 0.999 -13.835 -5.576 1.00 97.50 199 ALA A CA 1
ATOM 1513 C C . ALA A 1 199 ? 2.234 -13.156 -4.948 1.00 97.50 199 ALA A C 1
ATOM 1515 O O . ALA A 1 199 ? 2.623 -12.080 -5.395 1.00 97.50 199 ALA A O 1
ATOM 1516 N N . LEU A 1 200 ? 2.856 -13.758 -3.929 1.00 98.25 200 LEU A N 1
ATOM 1517 C CA . LEU A 1 200 ? 4.005 -13.216 -3.195 1.00 98.25 200 LEU A CA 1
ATOM 1518 C C . LEU A 1 200 ? 5.302 -13.923 -3.612 1.00 98.25 200 LEU A C 1
ATOM 1520 O O . LEU A 1 200 ? 5.991 -14.523 -2.785 1.00 98.25 200 LEU A O 1
ATOM 1524 N N . GLN A 1 201 ? 5.629 -13.866 -4.903 1.00 98.31 201 GLN A N 1
ATOM 1525 C CA . GLN A 1 201 ? 6.910 -14.354 -5.419 1.00 98.31 201 GLN A CA 1
ATOM 1526 C C . GLN A 1 201 ? 8.037 -13.346 -5.163 1.00 98.31 201 GLN A C 1
ATOM 1528 O O . GLN A 1 201 ? 7.811 -12.149 -4.979 1.00 98.31 201 GLN A O 1
ATOM 1533 N N . SER A 1 202 ? 9.281 -13.831 -5.191 1.00 98.38 202 SER A N 1
ATOM 1534 C CA . SER A 1 202 ? 10.446 -12.946 -5.205 1.00 98.38 202 SER A CA 1
ATOM 1535 C C . SER A 1 202 ? 10.583 -12.287 -6.578 1.00 98.38 202 SER A C 1
ATOM 1537 O O . SER A 1 202 ? 10.908 -12.959 -7.558 1.00 98.38 202 SER A O 1
ATOM 1539 N N . VAL A 1 203 ? 10.388 -10.973 -6.636 1.00 98.50 203 VAL A N 1
ATOM 1540 C CA . VAL A 1 203 ? 10.523 -10.159 -7.849 1.00 98.50 203 VAL A CA 1
ATOM 1541 C C . VAL A 1 203 ? 11.741 -9.249 -7.744 1.00 98.50 203 VAL A C 1
ATOM 1543 O O . VAL A 1 203 ? 12.131 -8.837 -6.651 1.00 98.50 203 VAL A O 1
ATOM 1546 N N . ALA A 1 204 ? 12.385 -8.970 -8.875 1.00 98.56 204 ALA A N 1
ATOM 1547 C CA . ALA A 1 204 ? 13.549 -8.091 -8.920 1.00 98.56 204 ALA A CA 1
ATOM 1548 C C . ALA A 1 204 ? 13.126 -6.624 -8.790 1.00 98.56 204 ALA A C 1
ATOM 1550 O O . ALA A 1 204 ? 12.289 -6.179 -9.554 1.00 98.56 204 ALA A O 1
ATOM 1551 N N . ASP A 1 205 ? 13.772 -5.856 -7.919 1.00 98.50 205 ASP A N 1
ATOM 1552 C CA . ASP A 1 205 ? 13.556 -4.419 -7.724 1.00 98.50 205 ASP A CA 1
ATOM 1553 C C . ASP A 1 205 ? 14.858 -3.632 -8.011 1.00 98.50 205 ASP A C 1
ATOM 1555 O O . ASP A 1 205 ? 15.473 -3.058 -7.108 1.00 98.50 205 ASP A O 1
ATOM 1559 N N . PRO A 1 206 ? 15.368 -3.638 -9.261 1.00 98.25 206 PRO A N 1
ATOM 1560 C CA . PRO A 1 206 ? 16.700 -3.113 -9.583 1.00 98.25 206 PRO A CA 1
ATOM 1561 C C . PRO A 1 206 ? 16.852 -1.598 -9.396 1.00 98.25 206 PRO A C 1
ATOM 1563 O O . PRO A 1 206 ? 17.982 -1.109 -9.324 1.00 98.25 206 PRO A O 1
ATOM 1566 N N . ILE A 1 207 ? 15.753 -0.841 -9.315 1.00 98.38 207 ILE A N 1
ATOM 1567 C CA . ILE A 1 207 ? 15.807 0.588 -8.982 1.00 98.38 207 ILE A CA 1
ATOM 1568 C C . ILE A 1 207 ? 16.250 0.814 -7.527 1.00 98.38 207 ILE A C 1
ATOM 1570 O O . ILE A 1 207 ? 16.863 1.832 -7.208 1.00 98.38 207 ILE A O 1
ATOM 1574 N N . SER A 1 208 ? 16.031 -0.175 -6.660 1.00 98.31 208 SER A N 1
ATOM 1575 C CA . SER A 1 208 ? 16.420 -0.206 -5.249 1.00 98.31 208 SER A CA 1
ATOM 1576 C C . SER A 1 208 ? 17.854 -0.728 -5.057 1.00 98.31 208 SER A C 1
ATOM 1578 O O . SER A 1 208 ? 18.126 -1.537 -4.173 1.00 98.31 208 SER A O 1
ATOM 1580 N N . ARG A 1 209 ? 18.782 -0.293 -5.923 1.00 97.38 209 ARG A N 1
ATOM 1581 C CA . ARG A 1 209 ? 20.198 -0.720 -5.933 1.00 97.38 209 ARG A CA 1
ATOM 1582 C C . ARG A 1 209 ? 21.160 0.193 -5.177 1.00 97.38 209 ARG A C 1
ATOM 1584 O O . ARG A 1 209 ? 22.341 -0.127 -5.079 1.00 97.38 209 ARG A O 1
ATOM 1591 N N . ASP A 1 210 ? 20.702 1.368 -4.757 1.00 97.62 210 ASP A N 1
ATOM 1592 C CA . ASP A 1 210 ? 21.560 2.320 -4.054 1.00 97.62 210 ASP A CA 1
ATOM 1593 C C . ASP A 1 210 ? 21.993 1.748 -2.687 1.00 97.62 210 ASP A C 1
ATOM 1595 O O . ASP A 1 210 ? 21.161 1.138 -2.014 1.00 97.62 210 ASP A O 1
ATOM 1599 N N . PRO A 1 211 ? 23.253 1.932 -2.246 1.00 96.94 211 PRO A N 1
ATOM 1600 C CA . PRO A 1 211 ? 23.731 1.389 -0.971 1.00 96.94 211 PRO A CA 1
ATOM 1601 C C . PRO A 1 211 ? 22.959 1.857 0.271 1.00 96.94 211 PRO A C 1
ATOM 1603 O O . PRO A 1 211 ? 23.023 1.194 1.302 1.00 96.94 211 PRO A O 1
ATOM 1606 N N . ALA A 1 212 ? 22.250 2.990 0.203 1.00 94.75 212 ALA A N 1
ATOM 1607 C CA . ALA A 1 212 ? 21.407 3.466 1.299 1.00 94.75 212 ALA A CA 1
ATOM 1608 C C . ALA A 1 212 ? 20.077 2.698 1.420 1.00 94.75 212 ALA A C 1
ATOM 1610 O O . ALA A 1 212 ? 19.354 2.876 2.402 1.00 94.75 212 ALA A O 1
ATOM 1611 N N . VAL A 1 213 ? 19.730 1.867 0.433 1.00 97.44 213 VAL A N 1
ATOM 1612 C CA . VAL A 1 213 ? 18.555 0.996 0.490 1.00 97.44 213 VAL A CA 1
ATOM 1613 C C . VAL A 1 213 ? 18.879 -0.236 1.324 1.00 97.44 213 VAL A C 1
ATOM 1615 O O . VAL A 1 213 ? 19.784 -1.003 1.004 1.00 97.44 213 VAL A O 1
ATOM 1618 N N . VAL A 1 214 ? 18.109 -0.443 2.386 1.00 97.62 214 VAL A N 1
ATOM 1619 C CA . VAL A 1 214 ? 18.250 -1.579 3.304 1.00 97.62 214 VAL A CA 1
ATOM 1620 C C . VAL A 1 214 ? 16.943 -2.354 3.374 1.00 97.62 214 VAL A C 1
ATOM 1622 O O . VAL A 1 214 ? 15.894 -1.830 3.011 1.00 97.62 214 VAL A O 1
ATOM 1625 N N . LEU A 1 215 ? 16.996 -3.603 3.837 1.00 98.19 215 LEU A N 1
ATOM 1626 C CA . LEU A 1 215 ? 15.782 -4.350 4.153 1.00 98.19 215 LEU A CA 1
ATOM 1627 C C . LEU A 1 215 ? 15.149 -3.745 5.411 1.00 98.19 215 LEU A C 1
ATOM 1629 O O . LEU A 1 215 ? 15.777 -3.722 6.468 1.00 98.19 215 LEU A O 1
ATOM 1633 N N . ASP A 1 216 ? 13.918 -3.265 5.280 1.00 97.38 216 ASP A N 1
ATOM 1634 C CA . ASP A 1 216 ? 13.143 -2.645 6.352 1.00 97.38 216 ASP A CA 1
ATOM 1635 C C . ASP A 1 216 ? 11.743 -3.275 6.356 1.00 97.38 216 ASP A C 1
ATOM 1637 O O . ASP A 1 216 ? 10.917 -3.009 5.481 1.00 97.38 216 ASP A O 1
ATOM 1641 N N . GLY A 1 217 ? 11.516 -4.183 7.308 1.00 96.56 217 GLY A N 1
ATOM 1642 C CA . GLY A 1 217 ? 10.345 -5.060 7.367 1.00 96.56 217 GLY A CA 1
ATOM 1643 C C . GLY A 1 217 ? 10.629 -6.493 6.896 1.00 96.56 217 GLY A C 1
ATOM 1644 O O . GLY A 1 217 ? 11.774 -6.938 6.849 1.00 96.56 217 GLY A O 1
ATOM 1645 N N . HIS A 1 218 ? 9.569 -7.250 6.599 1.00 97.00 218 HIS A N 1
ATOM 1646 C CA . HIS A 1 218 ? 9.655 -8.674 6.240 1.00 97.00 218 HIS A CA 1
ATOM 1647 C C . HIS A 1 218 ? 10.050 -8.930 4.774 1.00 97.00 218 HIS A C 1
ATOM 1649 O O . HIS A 1 218 ? 10.426 -10.045 4.430 1.00 97.00 218 HIS A O 1
ATOM 1655 N N . GLY A 1 219 ? 9.986 -7.924 3.897 1.00 98.19 219 GLY A N 1
ATOM 1656 C CA . GLY A 1 219 ? 10.468 -8.041 2.520 1.00 98.19 219 GLY A CA 1
ATOM 1657 C C . GLY A 1 219 ? 9.505 -8.681 1.513 1.00 98.19 219 GLY A C 1
ATOM 1658 O O . GLY A 1 219 ? 9.879 -8.833 0.351 1.00 98.19 219 GLY A O 1
ATOM 1659 N N . HIS A 1 220 ? 8.292 -9.060 1.919 1.00 98.50 220 HIS A N 1
ATOM 1660 C CA . HIS A 1 220 ? 7.302 -9.688 1.032 1.00 98.50 220 HIS A CA 1
ATOM 1661 C C . HIS A 1 220 ? 6.413 -8.657 0.336 1.00 98.50 220 HIS A C 1
ATOM 1663 O O . HIS A 1 220 ? 6.089 -7.613 0.906 1.00 98.50 220 HIS A O 1
ATOM 1669 N N . GLY A 1 221 ? 5.958 -9.005 -0.869 1.00 98.56 221 GLY A N 1
ATOM 1670 C CA . GLY A 1 221 ? 5.003 -8.204 -1.628 1.00 98.56 221 GLY A CA 1
ATOM 1671 C C . GLY A 1 221 ? 5.552 -6.828 -1.993 1.00 98.56 221 GLY A C 1
ATOM 1672 O O . GLY A 1 221 ? 6.693 -6.703 -2.429 1.00 98.56 221 GLY A O 1
ATOM 1673 N N . MET A 1 222 ? 4.734 -5.786 -1.856 1.00 98.81 222 MET A N 1
ATOM 1674 C CA . MET A 1 222 ? 5.096 -4.449 -2.331 1.00 98.81 222 MET A CA 1
ATOM 1675 C C . MET A 1 222 ? 6.089 -3.736 -1.407 1.00 98.81 222 MET A C 1
ATOM 1677 O O . MET A 1 222 ? 5.778 -3.479 -0.247 1.00 98.81 222 MET A O 1
ATOM 1681 N N . SER A 1 223 ? 7.240 -3.314 -1.943 1.00 98.75 223 SER A N 1
ATOM 1682 C CA . SER A 1 223 ? 8.129 -2.351 -1.274 1.00 98.75 223 SER A CA 1
ATOM 1683 C C . SER A 1 223 ? 7.572 -0.935 -1.392 1.00 98.75 223 SER A C 1
ATOM 1685 O O . SER A 1 223 ? 7.423 -0.401 -2.492 1.00 98.75 223 SER A O 1
ATOM 1687 N N . GLN A 1 224 ? 7.269 -0.297 -0.264 1.00 98.75 224 GLN A N 1
ATOM 1688 C CA . GLN A 1 224 ? 6.680 1.043 -0.213 1.00 98.75 224 GLN A CA 1
ATOM 1689 C C . GLN A 1 224 ? 7.624 2.112 -0.774 1.00 98.75 224 GLN A C 1
ATOM 1691 O O . GLN A 1 224 ? 7.243 2.928 -1.626 1.00 98.75 224 GLN A O 1
ATOM 1696 N N . LYS A 1 225 ? 8.887 2.096 -0.338 1.00 98.75 225 LYS A N 1
ATOM 1697 C CA . LYS A 1 225 ? 9.909 3.002 -0.874 1.00 98.75 225 LYS A CA 1
ATOM 1698 C C . LYS A 1 225 ? 10.253 2.642 -2.323 1.00 98.75 225 LYS A C 1
ATOM 1700 O O . LYS A 1 225 ? 10.347 3.554 -3.147 1.00 98.75 225 LYS A O 1
ATOM 1705 N N . GLY A 1 226 ? 10.323 1.353 -2.669 1.00 98.75 226 GLY A N 1
ATOM 1706 C CA . GLY A 1 226 ? 10.528 0.884 -4.046 1.00 98.75 226 GLY A CA 1
ATOM 1707 C C . GLY A 1 226 ? 9.435 1.364 -5.010 1.00 98.75 226 GLY A C 1
ATOM 1708 O O . GLY A 1 226 ? 9.734 1.928 -6.061 1.00 98.75 226 GLY A O 1
ATOM 1709 N N . ALA A 1 227 ? 8.162 1.280 -4.618 1.00 98.81 227 ALA A N 1
ATOM 1710 C CA . ALA A 1 227 ? 7.037 1.836 -5.372 1.00 98.81 227 ALA A CA 1
ATOM 1711 C C . ALA A 1 227 ? 7.221 3.333 -5.680 1.00 98.81 227 ALA A C 1
ATOM 1713 O O . ALA A 1 227 ? 7.000 3.778 -6.806 1.00 98.81 227 ALA A O 1
ATOM 1714 N N . SER A 1 228 ? 7.668 4.125 -4.700 1.00 98.75 228 SER A N 1
ATOM 1715 C CA . SER A 1 228 ? 7.943 5.551 -4.921 1.00 98.75 228 SER A CA 1
ATOM 1716 C C . SER A 1 228 ? 9.162 5.801 -5.809 1.00 98.75 228 SER A C 1
ATOM 1718 O O . SER A 1 228 ? 9.130 6.748 -6.592 1.00 98.75 228 SER A O 1
ATOM 1720 N N . ARG A 1 229 ? 10.204 4.961 -5.740 1.00 98.75 229 ARG A N 1
ATOM 1721 C CA . ARG A 1 229 ? 11.344 5.022 -6.671 1.00 98.75 229 ARG A CA 1
ATOM 1722 C C . ARG A 1 229 ? 10.883 4.816 -8.112 1.00 98.75 229 ARG A C 1
ATOM 1724 O O . ARG A 1 229 ? 11.185 5.654 -8.960 1.00 98.75 229 ARG A O 1
ATOM 1731 N N . TRP A 1 230 ? 10.092 3.770 -8.372 1.00 98.69 230 TRP A N 1
ATOM 1732 C CA . TRP A 1 230 ? 9.564 3.469 -9.710 1.00 98.69 230 TRP A CA 1
ATOM 1733 C C . TRP A 1 230 ? 8.721 4.603 -10.278 1.00 98.69 230 TRP A C 1
ATOM 1735 O O . TRP A 1 230 ? 8.939 5.026 -11.411 1.00 98.69 230 TRP A O 1
ATOM 1745 N N . MET A 1 231 ? 7.800 5.143 -9.477 1.00 98.56 231 MET A N 1
ATOM 1746 C CA . MET A 1 231 ? 6.944 6.243 -9.922 1.00 98.56 231 MET A CA 1
ATOM 1747 C C . MET A 1 231 ? 7.708 7.553 -10.156 1.00 98.56 231 MET A C 1
ATOM 1749 O O . MET A 1 231 ? 7.261 8.391 -10.931 1.00 98.56 231 MET A O 1
ATOM 1753 N N . ARG A 1 232 ? 8.841 7.764 -9.476 1.00 98.25 232 ARG A N 1
ATOM 1754 C CA . ARG A 1 232 ? 9.684 8.952 -9.679 1.00 98.25 232 ARG A CA 1
ATOM 1755 C C . ARG A 1 232 ? 10.724 8.770 -10.779 1.00 98.25 232 ARG A C 1
ATOM 1757 O O . ARG A 1 232 ? 11.259 9.769 -11.246 1.00 98.25 232 ARG A O 1
ATOM 1764 N N . GLY A 1 233 ? 11.068 7.530 -11.126 1.00 98.25 233 GLY A N 1
ATOM 1765 C CA . GLY A 1 233 ? 12.257 7.244 -11.921 1.00 98.25 233 GLY A CA 1
ATOM 1766 C C . GLY A 1 233 ? 13.518 7.763 -11.230 1.00 98.25 233 GLY A C 1
ATOM 1767 O O . GLY A 1 233 ? 14.307 8.493 -11.825 1.00 98.25 233 GLY A O 1
ATOM 1768 N N . ASN A 1 234 ? 13.694 7.453 -9.944 1.00 98.31 234 ASN A N 1
ATOM 1769 C CA . ASN A 1 234 ? 14.832 7.916 -9.148 1.00 98.31 234 ASN A CA 1
ATOM 1770 C C . ASN A 1 234 ? 15.282 6.833 -8.160 1.00 98.31 234 ASN A C 1
ATOM 1772 O O . ASN A 1 234 ? 14.452 6.109 -7.616 1.00 98.31 234 ASN A O 1
ATOM 1776 N N . LEU A 1 235 ? 16.588 6.748 -7.893 1.00 97.88 235 LEU A N 1
ATOM 1777 C CA . LEU A 1 235 ? 17.162 5.794 -6.933 1.00 97.88 235 LEU A CA 1
ATOM 1778 C C . LEU A 1 235 ? 16.721 6.068 -5.479 1.00 97.88 235 LEU A C 1
ATOM 1780 O O . LEU A 1 235 ? 16.737 5.173 -4.634 1.00 97.88 235 LEU A O 1
ATOM 1784 N N . SER A 1 236 ? 16.282 7.292 -5.174 1.00 97.75 236 SER A N 1
ATOM 1785 C CA . SER A 1 236 ? 15.661 7.667 -3.903 1.00 97.75 236 SER A CA 1
ATOM 1786 C C . SER A 1 236 ? 14.148 7.733 -4.029 1.00 97.75 236 SER A C 1
ATOM 1788 O O . SER A 1 236 ? 13.601 8.363 -4.936 1.00 97.75 236 SER A O 1
ATOM 1790 N N . PHE A 1 237 ? 13.456 7.181 -3.033 1.00 97.75 237 PHE A N 1
ATOM 1791 C CA . PHE A 1 237 ? 12.001 7.276 -2.930 1.00 97.75 237 PHE A CA 1
ATOM 1792 C C . PHE A 1 237 ? 11.506 8.723 -2.718 1.00 97.75 237 PHE A C 1
ATOM 1794 O O . PHE A 1 237 ? 10.334 9.012 -2.959 1.00 97.75 237 PHE A O 1
ATOM 1801 N N . GLN A 1 238 ? 12.398 9.638 -2.311 1.00 96.81 238 GLN A N 1
ATOM 1802 C CA . GLN A 1 238 ? 12.142 11.075 -2.144 1.00 96.81 238 GLN A CA 1
ATOM 1803 C C . GLN A 1 238 ? 12.637 11.921 -3.331 1.00 96.81 238 GLN A C 1
ATOM 1805 O O . GLN A 1 238 ? 12.400 13.124 -3.351 1.00 96.81 238 GLN A O 1
ATOM 1810 N N . GLY A 1 239 ? 13.300 11.321 -4.328 1.00 95.38 239 GLY A N 1
ATOM 1811 C CA . GLY A 1 239 ? 13.821 12.039 -5.500 1.00 95.38 239 GLY A CA 1
ATOM 1812 C C . GLY A 1 239 ? 15.148 12.773 -5.273 1.00 95.38 239 GLY A C 1
ATOM 1813 O O . GLY A 1 239 ? 15.473 13.690 -6.019 1.00 95.38 239 GLY A O 1
ATOM 1814 N N . THR A 1 240 ? 15.899 12.404 -4.235 1.00 96.06 240 THR A N 1
ATOM 1815 C CA . THR A 1 240 ? 17.136 13.088 -3.812 1.00 96.06 240 THR A CA 1
ATOM 1816 C C . THR A 1 240 ? 18.430 12.450 -4.323 1.00 96.06 240 THR A C 1
ATOM 1818 O O . THR A 1 240 ? 19.503 13.001 -4.095 1.00 96.06 240 THR A O 1
ATOM 1821 N N . LEU A 1 241 ? 18.354 11.296 -4.993 1.00 96.06 241 LEU A N 1
ATOM 1822 C CA . LEU A 1 241 ? 19.512 10.579 -5.537 1.00 96.06 241 LEU A CA 1
ATOM 1823 C C . LEU A 1 241 ? 19.508 10.641 -7.074 1.00 96.06 241 LEU A C 1
ATOM 1825 O O . LEU A 1 241 ? 18.803 11.451 -7.680 1.00 96.06 241 LEU A O 1
ATOM 1829 N N . GLY A 1 242 ? 20.326 9.807 -7.719 1.00 95.62 242 GLY A N 1
ATOM 1830 C CA . GLY A 1 242 ? 20.442 9.763 -9.174 1.00 95.62 242 GLY A CA 1
ATOM 1831 C C . GLY A 1 242 ? 19.150 9.319 -9.880 1.00 95.62 242 GLY A C 1
ATOM 1832 O O . GLY A 1 242 ? 18.374 8.537 -9.319 1.00 95.62 242 GLY A O 1
ATOM 1833 N N . PRO A 1 243 ? 18.912 9.790 -11.117 1.00 96.88 243 PRO A N 1
ATOM 1834 C CA . PRO A 1 243 ? 17.764 9.367 -11.906 1.00 96.88 243 PRO A CA 1
ATOM 1835 C C . PRO A 1 243 ? 17.867 7.888 -12.303 1.00 96.88 243 PRO A C 1
ATOM 1837 O O . PRO A 1 243 ? 18.954 7.348 -12.524 1.00 96.88 243 PRO A O 1
ATOM 1840 N N . TRP A 1 244 ? 16.708 7.251 -12.436 1.00 96.38 244 TRP A N 1
ATOM 1841 C CA . TRP A 1 244 ? 16.528 6.014 -13.185 1.00 96.38 244 TRP A CA 1
ATOM 1842 C C . TRP A 1 244 ? 16.211 6.369 -14.647 1.00 96.38 244 TRP A C 1
ATOM 1844 O O . TRP A 1 244 ? 15.619 7.422 -14.886 1.00 96.38 244 TRP A O 1
ATOM 1854 N N . PRO A 1 245 ? 16.575 5.541 -15.645 1.00 94.69 245 PRO A N 1
ATOM 1855 C CA . PRO A 1 245 ? 16.377 5.887 -17.058 1.00 94.69 245 PRO A CA 1
ATOM 1856 C C . PRO A 1 245 ? 14.922 6.151 -17.480 1.00 94.69 245 PRO A C 1
ATOM 1858 O O . PRO A 1 245 ? 14.695 6.689 -18.559 1.00 94.69 245 PRO A O 1
ATOM 1861 N N . PHE A 1 246 ? 13.947 5.761 -16.661 1.00 96.19 246 PHE A N 1
ATOM 1862 C CA . PHE A 1 246 ? 12.523 5.987 -16.883 1.00 96.19 246 PHE A CA 1
ATOM 1863 C C . PHE A 1 246 ? 11.776 6.012 -15.544 1.00 96.19 246 PHE A C 1
ATOM 1865 O O . PHE A 1 246 ? 12.286 5.542 -14.526 1.00 96.19 246 PHE A O 1
ATOM 1872 N N . ALA A 1 247 ? 10.552 6.526 -15.564 1.00 97.94 247 ALA A N 1
ATOM 1873 C CA . ALA A 1 247 ? 9.585 6.399 -14.483 1.00 97.94 247 ALA A CA 1
ATOM 1874 C C . ALA A 1 247 ? 8.385 5.593 -14.986 1.00 97.94 247 ALA A C 1
ATOM 1876 O O . ALA A 1 247 ? 8.076 5.614 -16.178 1.00 97.94 247 ALA A O 1
ATOM 1877 N N . TRP A 1 248 ? 7.700 4.892 -14.090 1.00 98.19 248 TRP A N 1
ATOM 1878 C CA . TRP A 1 248 ? 6.356 4.404 -14.389 1.00 98.19 248 TRP A CA 1
ATOM 1879 C C . TRP A 1 248 ? 5.353 5.536 -14.196 1.00 98.19 248 TRP A C 1
ATOM 1881 O O . TRP A 1 248 ? 5.511 6.365 -13.302 1.00 98.19 248 TRP A O 1
ATOM 1891 N N . GLU A 1 249 ? 4.311 5.564 -15.022 1.00 96.69 249 GLU A N 1
ATOM 1892 C CA . GLU A 1 249 ? 3.295 6.626 -14.989 1.00 96.69 249 GLU A CA 1
ATOM 1893 C C . GLU A 1 249 ? 2.023 6.186 -14.259 1.00 96.69 249 GLU A C 1
ATOM 1895 O O . GLU A 1 249 ? 1.260 7.011 -13.753 1.00 96.69 249 GLU A O 1
ATOM 1900 N N . ASN A 1 250 ? 1.813 4.873 -14.145 1.00 97.19 250 ASN A N 1
ATOM 1901 C CA . ASN A 1 250 ? 0.587 4.302 -13.618 1.00 97.19 250 ASN A CA 1
ATOM 1902 C C . ASN A 1 250 ? 0.862 3.390 -12.417 1.00 97.19 250 ASN A C 1
ATOM 1904 O O . ASN A 1 250 ? 1.601 2.414 -12.522 1.00 97.19 250 ASN A O 1
ATOM 1908 N N . TYR A 1 251 ? 0.198 3.651 -11.287 1.00 98.50 251 TYR A N 1
ATOM 1909 C CA . TYR A 1 251 ? 0.321 2.833 -10.074 1.00 98.50 251 TYR A CA 1
ATOM 1910 C C . TYR A 1 251 ? -0.042 1.356 -10.287 1.00 98.50 251 TYR A C 1
ATOM 1912 O O . TYR A 1 251 ? 0.426 0.492 -9.549 1.00 98.50 251 TYR A O 1
ATOM 1920 N N . LYS A 1 252 ? -0.852 1.043 -11.308 1.00 98.44 252 LYS A N 1
ATOM 1921 C CA . LYS A 1 252 ? -1.150 -0.342 -11.682 1.00 98.44 252 LYS A CA 1
ATOM 1922 C C . LYS A 1 252 ? 0.131 -1.110 -12.021 1.00 98.44 252 LYS A C 1
ATOM 1924 O O . LYS A 1 252 ? 0.230 -2.274 -11.658 1.00 98.44 252 LYS A O 1
ATOM 1929 N N . GLN A 1 253 ? 1.131 -0.462 -12.627 1.00 98.50 253 GLN A N 1
ATOM 1930 C CA . GLN A 1 253 ? 2.430 -1.084 -12.911 1.00 98.50 253 GLN A CA 1
ATOM 1931 C C . GLN A 1 253 ? 3.141 -1.504 -11.624 1.00 98.50 253 GLN A C 1
ATOM 1933 O O . GLN A 1 253 ? 3.646 -2.617 -11.561 1.00 98.50 253 GLN A O 1
ATOM 1938 N N . VAL A 1 254 ? 3.099 -0.671 -10.577 1.00 98.75 254 VAL A N 1
ATOM 1939 C CA . VAL A 1 254 ? 3.637 -1.021 -9.251 1.00 98.75 254 VAL A CA 1
ATOM 1940 C C . VAL A 1 254 ? 2.961 -2.275 -8.708 1.00 98.75 254 VAL A C 1
ATOM 1942 O O . VAL A 1 254 ? 3.636 -3.208 -8.291 1.00 98.75 254 VAL A O 1
ATOM 1945 N N . LEU A 1 255 ? 1.631 -2.330 -8.744 1.00 98.75 255 LEU A N 1
ATOM 1946 C CA . LEU A 1 255 ? 0.896 -3.477 -8.216 1.00 98.75 255 LEU A CA 1
ATOM 1947 C C . LEU A 1 255 ? 1.216 -4.762 -8.987 1.00 98.75 255 LEU A C 1
ATOM 1949 O O . LEU A 1 255 ? 1.532 -5.773 -8.373 1.00 98.75 255 LEU A O 1
ATOM 1953 N N . MET A 1 256 ? 1.195 -4.721 -10.322 1.00 98.25 256 MET A N 1
ATOM 1954 C CA . MET A 1 256 ? 1.462 -5.914 -11.138 1.00 98.25 256 MET A CA 1
ATOM 1955 C C . MET A 1 256 ? 2.948 -6.318 -11.127 1.00 98.25 256 MET A C 1
ATOM 1957 O O . MET A 1 256 ? 3.279 -7.453 -11.448 1.00 98.25 256 MET A O 1
ATOM 1961 N N . HIS A 1 257 ? 3.851 -5.405 -10.756 1.00 98.56 257 HIS A N 1
ATOM 1962 C CA . HIS A 1 257 ? 5.258 -5.721 -10.526 1.00 98.56 257 HIS A CA 1
ATOM 1963 C C . HIS A 1 257 ? 5.451 -6.581 -9.276 1.00 98.56 257 HIS A C 1
ATOM 1965 O O . HIS A 1 257 ? 6.143 -7.596 -9.331 1.00 98.56 257 HIS A O 1
ATOM 1971 N N . TYR A 1 258 ? 4.857 -6.148 -8.159 1.00 98.81 258 TYR A N 1
ATOM 1972 C CA . TYR A 1 258 ? 5.089 -6.720 -6.832 1.00 98.81 258 TYR A CA 1
ATOM 1973 C C . TYR A 1 258 ? 4.190 -7.911 -6.492 1.00 98.81 258 TYR A C 1
ATOM 1975 O O . TYR A 1 258 ? 4.553 -8.711 -5.630 1.00 98.81 258 TYR A O 1
ATOM 1983 N N . TYR A 1 259 ? 3.043 -8.040 -7.158 1.00 98.69 259 TYR A N 1
ATOM 1984 C CA . TYR A 1 259 ? 2.117 -9.151 -6.976 1.00 98.69 259 TYR A CA 1
ATOM 1985 C C . TYR A 1 259 ? 2.015 -9.944 -8.281 1.00 98.69 259 TYR A C 1
ATOM 1987 O O . TYR A 1 259 ? 1.619 -9.409 -9.314 1.00 98.69 259 TYR A O 1
ATOM 1995 N N . THR A 1 260 ? 2.418 -11.213 -8.240 1.00 97.25 260 THR A N 1
ATOM 1996 C CA . THR A 1 260 ? 2.513 -12.086 -9.426 1.00 97.25 260 THR A CA 1
ATOM 1997 C C . THR A 1 260 ? 1.163 -12.726 -9.756 1.00 97.25 260 THR A C 1
ATOM 1999 O O . THR A 1 260 ? 0.409 -13.047 -8.842 1.00 97.25 260 THR A O 1
ATOM 2002 N N . ASP A 1 261 ? 0.865 -12.915 -11.046 1.00 95.88 261 ASP A N 1
ATOM 2003 C CA . ASP A 1 261 ? -0.332 -13.607 -11.556 1.00 95.88 261 ASP A CA 1
ATOM 2004 C C . ASP A 1 261 ? -1.672 -13.070 -11.019 1.00 95.88 261 ASP A C 1
ATOM 2006 O O . ASP A 1 261 ? -2.604 -13.821 -10.722 1.00 95.88 261 ASP A O 1
ATOM 2010 N N . VAL A 1 262 ? -1.785 -11.746 -10.878 1.00 97.62 262 VAL A N 1
ATOM 2011 C CA . VAL A 1 262 ? -2.988 -11.107 -10.317 1.00 97.62 262 VAL A CA 1
ATOM 2012 C C . VAL A 1 262 ? -3.694 -10.193 -11.302 1.00 97.62 262 VAL A C 1
ATOM 2014 O O . VAL A 1 262 ? -3.108 -9.697 -12.255 1.00 97.62 262 VAL A O 1
ATOM 2017 N N . HIS A 1 263 ? -4.961 -9.900 -11.052 1.00 97.19 263 HIS A N 1
ATOM 2018 C CA . HIS A 1 263 ? -5.688 -8.830 -11.719 1.00 97.19 263 HIS A CA 1
ATOM 2019 C C . HIS A 1 263 ? -6.122 -7.764 -10.738 1.00 97.19 263 HIS A C 1
ATOM 2021 O O . HIS A 1 263 ? -6.318 -8.043 -9.559 1.00 97.19 263 HIS A O 1
ATOM 2027 N N . LEU A 1 264 ? -6.357 -6.558 -11.255 1.00 98.00 264 LEU A N 1
ATOM 2028 C CA . LEU A 1 264 ? -7.179 -5.589 -10.548 1.00 98.00 264 LEU A CA 1
ATOM 2029 C C . LEU A 1 264 ? -8.645 -5.801 -10.898 1.00 98.00 264 LEU A C 1
ATOM 2031 O O . LEU A 1 264 ? -8.992 -5.962 -12.071 1.00 98.00 264 LEU A O 1
ATOM 2035 N N . ARG A 1 265 ? -9.489 -5.735 -9.873 1.00 97.50 265 ARG A N 1
ATOM 2036 C CA . ARG A 1 265 ? -10.943 -5.819 -9.974 1.00 97.50 265 ARG A CA 1
ATOM 2037 C C . ARG A 1 265 ? -11.594 -4.574 -9.409 1.00 97.50 265 ARG A C 1
ATOM 2039 O O . ARG A 1 265 ? -11.145 -4.058 -8.388 1.00 97.50 265 ARG A O 1
ATOM 2046 N N . ASP A 1 266 ? -12.655 -4.115 -10.058 1.00 97.00 266 ASP A N 1
ATOM 2047 C CA . ASP A 1 266 ? -13.448 -2.979 -9.603 1.00 97.00 266 ASP A CA 1
ATOM 2048 C C . ASP A 1 266 ? -14.595 -3.413 -8.689 1.00 97.00 266 ASP A C 1
ATOM 2050 O O . ASP A 1 266 ? -15.618 -3.923 -9.149 1.00 97.00 266 ASP A O 1
ATOM 2054 N N . ALA A 1 267 ? -14.442 -3.164 -7.386 1.00 95.50 267 ALA A N 1
ATOM 2055 C CA . ALA A 1 267 ? -15.457 -3.479 -6.385 1.00 95.50 267 ALA A CA 1
ATOM 2056 C C . ALA A 1 267 ? -16.773 -2.703 -6.580 1.00 95.50 267 ALA A C 1
ATOM 2058 O O . ALA A 1 267 ? -17.797 -3.096 -6.024 1.00 95.50 267 ALA A O 1
ATOM 2059 N N . ASN A 1 268 ? -16.775 -1.603 -7.344 1.00 93.94 268 ASN A N 1
ATOM 2060 C CA . ASN A 1 268 ? -17.994 -0.855 -7.664 1.00 93.94 268 ASN A CA 1
ATOM 2061 C C . ASN A 1 268 ? -18.718 -1.384 -8.904 1.00 93.94 268 ASN A C 1
ATOM 2063 O O . ASN A 1 268 ? -19.877 -1.036 -9.121 1.00 93.94 268 ASN A O 1
ATOM 2067 N N . ASN A 1 269 ? -18.050 -2.195 -9.721 1.00 94.31 269 ASN A N 1
ATOM 2068 C CA . ASN A 1 269 ? -18.563 -2.647 -11.007 1.00 94.31 269 ASN A CA 1
ATOM 2069 C C . ASN A 1 269 ? -18.563 -4.174 -11.077 1.00 94.31 269 ASN A C 1
ATOM 2071 O O . ASN A 1 269 ? -17.937 -4.766 -11.954 1.00 94.31 269 ASN A O 1
ATOM 2075 N N . ASN A 1 270 ? -19.231 -4.808 -10.106 1.00 91.50 270 ASN A N 1
ATOM 2076 C CA . ASN A 1 270 ? -19.382 -6.262 -10.027 1.00 91.50 270 ASN A CA 1
ATOM 2077 C C . ASN A 1 270 ? -18.045 -7.000 -10.237 1.00 91.50 270 ASN A C 1
ATOM 2079 O O . ASN A 1 270 ? -17.948 -7.871 -11.092 1.00 91.50 270 ASN A O 1
ATOM 2083 N N . ASN A 1 271 ? -16.990 -6.571 -9.536 1.00 94.56 271 ASN A N 1
ATOM 2084 C CA . ASN A 1 271 ? -15.630 -7.121 -9.594 1.00 94.56 271 ASN A CA 1
ATOM 2085 C C . ASN A 1 271 ? -15.049 -7.274 -11.021 1.00 94.56 271 ASN A C 1
ATOM 2087 O O . ASN A 1 271 ? -14.240 -8.178 -11.279 1.00 94.56 271 ASN A O 1
ATOM 2091 N N . ALA A 1 272 ? -15.449 -6.397 -11.951 1.00 94.88 272 ALA A N 1
ATOM 2092 C CA . ALA A 1 272 ? -14.958 -6.390 -13.324 1.00 94.88 272 ALA A CA 1
ATOM 2093 C C . ALA A 1 272 ? -13.434 -6.209 -13.372 1.00 94.88 272 ALA A C 1
ATOM 2095 O O . ALA A 1 272 ? -12.867 -5.414 -12.621 1.00 94.88 272 ALA A O 1
ATOM 2096 N N . LEU A 1 273 ? -12.772 -6.933 -14.277 1.00 95.62 273 LEU A N 1
ATOM 2097 C CA . LEU A 1 273 ? -11.331 -6.816 -14.499 1.00 95.62 273 LEU A CA 1
ATOM 2098 C C . LEU A 1 273 ? -10.985 -5.432 -15.069 1.00 95.62 273 LEU A C 1
ATOM 2100 O O . LEU A 1 273 ? -11.597 -4.986 -16.037 1.00 95.62 273 LEU A O 1
ATOM 2104 N N . VAL A 1 274 ? -9.966 -4.776 -14.504 1.00 96.38 274 VAL A N 1
ATOM 2105 C CA . VAL A 1 274 ? -9.475 -3.455 -14.960 1.00 96.38 274 VAL A CA 1
ATOM 2106 C C . VAL A 1 274 ? -8.009 -3.468 -15.406 1.00 96.38 274 VAL A C 1
ATOM 2108 O O . VAL A 1 274 ? -7.397 -2.404 -15.585 1.00 96.38 274 VAL A O 1
ATOM 2111 N N . THR A 1 275 ? -7.437 -4.662 -15.571 1.00 96.38 275 THR A N 1
ATOM 2112 C CA . THR A 1 275 ? -6.113 -4.901 -16.160 1.00 96.38 275 THR A CA 1
ATOM 2113 C C . THR A 1 275 ? -6.215 -5.893 -17.322 1.00 96.38 275 THR A C 1
ATOM 2115 O O . THR A 1 275 ? -6.969 -6.862 -17.221 1.00 96.38 275 THR A O 1
ATOM 2118 N N . PRO A 1 276 ? -5.459 -5.684 -18.416 1.00 94.81 276 PRO A N 1
ATOM 2119 C CA . PRO A 1 276 ? -5.400 -6.637 -19.523 1.00 94.81 276 PRO A CA 1
ATOM 2120 C C . PRO A 1 276 ? -4.689 -7.933 -19.104 1.00 94.81 276 PRO A C 1
ATOM 2122 O O . PRO A 1 276 ? -3.907 -7.929 -18.151 1.00 94.81 276 PRO A O 1
ATOM 2125 N N . LEU A 1 277 ? -4.938 -9.030 -19.830 1.00 92.56 277 LEU A N 1
ATOM 2126 C CA . LEU A 1 277 ? -4.286 -10.334 -19.614 1.00 92.56 277 LEU A CA 1
ATOM 2127 C C . LEU A 1 277 ? -2.771 -10.264 -19.870 1.00 92.56 277 LEU A C 1
ATOM 2129 O O . LEU A 1 277 ? -1.976 -10.739 -19.060 1.00 92.56 277 LEU A O 1
ATOM 2133 N N . ARG A 1 278 ? -2.380 -9.593 -20.960 1.00 93.94 278 ARG A N 1
ATOM 2134 C CA . ARG A 1 278 ? -0.986 -9.355 -21.357 1.00 93.94 278 ARG A CA 1
ATOM 2135 C C . ARG A 1 278 ? -0.546 -7.965 -20.931 1.00 93.94 278 ARG A C 1
ATOM 2137 O O . ARG A 1 278 ? -1.223 -6.981 -21.235 1.00 93.94 278 ARG A O 1
ATOM 2144 N N . ARG A 1 279 ? 0.565 -7.889 -20.208 1.00 95.12 279 ARG A N 1
ATOM 2145 C CA . ARG A 1 279 ? 1.119 -6.643 -19.673 1.00 95.12 279 ARG A CA 1
ATOM 2146 C C . ARG A 1 279 ? 2.542 -6.881 -19.211 1.00 95.12 279 ARG A C 1
ATOM 2148 O O . ARG A 1 279 ? 2.845 -7.897 -18.591 1.00 95.12 279 ARG A O 1
ATOM 2155 N N . ASP A 1 280 ? 3.378 -5.883 -19.429 1.00 95.75 280 ASP A N 1
ATOM 2156 C CA . ASP A 1 280 ? 4.801 -5.983 -19.178 1.00 95.75 280 ASP A CA 1
ATOM 2157 C C . ASP A 1 280 ? 5.304 -4.711 -18.509 1.00 95.75 280 ASP A C 1
ATOM 2159 O O . ASP A 1 280 ? 4.840 -3.607 -18.805 1.00 95.75 280 ASP A O 1
ATOM 2163 N N . ASN A 1 281 ? 6.283 -4.865 -17.625 1.00 97.50 281 ASN A N 1
ATOM 2164 C CA . ASN A 1 281 ? 6.969 -3.742 -17.009 1.00 97.50 281 ASN A CA 1
ATOM 2165 C C . ASN A 1 281 ? 8.430 -3.727 -17.437 1.00 97.50 281 ASN A C 1
ATOM 2167 O O . ASN A 1 281 ? 9.157 -4.708 -17.270 1.00 97.50 281 ASN A O 1
ATOM 2171 N N . LEU A 1 282 ? 8.885 -2.582 -17.944 1.00 97.19 282 LEU A N 1
ATOM 2172 C CA . LEU A 1 282 ? 10.307 -2.335 -18.137 1.00 97.19 282 LEU A CA 1
ATOM 2173 C C . LEU A 1 282 ? 10.971 -2.208 -16.761 1.00 97.19 282 LEU A C 1
ATOM 2175 O O . LEU A 1 282 ? 10.565 -1.369 -15.956 1.00 97.19 282 LEU A O 1
ATOM 2179 N N . LEU A 1 283 ? 11.992 -3.027 -16.508 1.00 97.31 283 LEU A N 1
ATOM 2180 C CA . LEU A 1 283 ? 12.785 -3.004 -15.279 1.00 97.31 283 LEU A CA 1
ATOM 2181 C C . LEU A 1 283 ? 14.133 -2.321 -15.486 1.00 97.31 283 LEU A C 1
ATOM 2183 O O . LEU A 1 283 ? 14.596 -1.608 -14.606 1.00 97.31 283 LEU A O 1
ATOM 2187 N N . HIS A 1 284 ? 14.768 -2.489 -16.644 1.00 95.12 284 HIS A N 1
ATOM 2188 C CA . HIS A 1 284 ? 16.054 -1.856 -16.924 1.00 95.12 284 HIS A CA 1
ATOM 2189 C C . HIS A 1 284 ? 16.221 -1.547 -18.408 1.00 95.12 284 HIS A C 1
ATOM 2191 O O . HIS A 1 284 ? 15.786 -2.314 -19.265 1.00 95.12 284 HIS A O 1
ATOM 2197 N N . LEU A 1 285 ? 16.898 -0.435 -18.692 1.00 92.81 285 LEU A N 1
ATOM 2198 C CA . LEU A 1 285 ? 17.319 -0.048 -20.031 1.00 92.81 285 LEU A CA 1
ATOM 2199 C C . LEU A 1 285 ? 18.838 0.129 -20.019 1.00 92.81 285 LEU A C 1
ATOM 2201 O O . LEU A 1 285 ? 19.358 1.107 -19.481 1.00 92.81 285 LEU A O 1
ATOM 2205 N N . GLY A 1 286 ? 19.537 -0.840 -20.599 1.00 87.44 286 GLY A N 1
ATOM 2206 C CA . GLY A 1 286 ? 20.970 -0.790 -20.833 1.00 87.44 286 GLY A CA 1
ATOM 2207 C C . GLY A 1 286 ? 21.244 -0.176 -22.198 1.00 87.44 286 GLY A C 1
ATOM 2208 O O . GLY A 1 286 ? 20.886 -0.748 -23.226 1.00 87.44 286 GLY A O 1
ATOM 2209 N N . TRP A 1 287 ? 21.903 0.979 -22.219 1.00 81.31 287 TRP A N 1
ATOM 2210 C CA . TRP A 1 287 ? 22.285 1.640 -23.461 1.00 81.31 287 TRP A CA 1
ATOM 2211 C C . TRP A 1 287 ? 23.782 1.923 -23.472 1.00 81.31 287 TRP A C 1
ATOM 2213 O O . TRP A 1 287 ? 24.283 2.739 -22.699 1.00 81.31 287 TRP A O 1
ATOM 2223 N N . SER A 1 288 ? 24.505 1.260 -24.373 1.00 72.75 288 SER A N 1
ATOM 2224 C CA . SER A 1 288 ? 25.915 1.543 -24.651 1.00 72.75 288 SER A CA 1
ATOM 2225 C C . SER A 1 288 ? 26.021 2.800 -25.513 1.00 72.75 288 SER A C 1
ATOM 2227 O O . SER A 1 288 ? 26.355 2.728 -26.692 1.00 72.75 288 SER A O 1
ATOM 2229 N N . ARG A 1 289 ? 25.655 3.954 -24.945 1.00 66.00 289 ARG A N 1
ATOM 2230 C CA . ARG A 1 289 ? 25.601 5.219 -25.678 1.00 66.00 289 ARG A CA 1
ATOM 2231 C C . ARG A 1 289 ? 27.015 5.625 -26.130 1.00 66.00 289 ARG A C 1
ATOM 2233 O O . ARG A 1 289 ? 27.858 5.865 -25.262 1.00 66.00 289 ARG A O 1
ATOM 2240 N N . PRO A 1 290 ? 27.308 5.744 -27.439 1.00 67.00 290 PRO A N 1
ATOM 2241 C CA . PRO A 1 290 ? 28.529 6.405 -27.876 1.00 67.00 290 PRO A CA 1
ATOM 2242 C C . PRO A 1 290 ? 28.566 7.862 -27.366 1.00 67.00 290 PRO A C 1
ATOM 2244 O O . PRO A 1 290 ? 27.512 8.495 -27.247 1.00 67.00 290 PRO A O 1
ATOM 2247 N N . PRO A 1 291 ? 29.757 8.431 -27.087 1.00 71.25 291 PRO A N 1
ATOM 2248 C CA . PRO A 1 291 ? 29.905 9.793 -26.555 1.00 71.25 291 PRO A CA 1
ATOM 2249 C C . PRO A 1 291 ? 29.215 10.880 -27.393 1.00 71.25 291 PRO A C 1
ATOM 2251 O O . PRO A 1 291 ? 28.889 11.948 -26.879 1.00 71.25 291 PRO A O 1
ATOM 2254 N N . GLN A 1 292 ? 28.982 10.612 -28.680 1.00 78.00 292 GLN A N 1
ATOM 2255 C CA . GLN A 1 292 ? 28.246 11.469 -29.599 1.00 78.00 292 GLN A CA 1
ATOM 2256 C C . GLN A 1 292 ? 27.277 10.616 -30.423 1.00 78.00 292 GLN A C 1
ATOM 2258 O O . GLN A 1 292 ? 27.679 9.624 -31.026 1.00 78.00 292 GLN A O 1
ATOM 2263 N N . HIS A 1 293 ? 26.007 11.022 -30.469 1.00 71.69 293 HIS A N 1
ATOM 2264 C CA . HIS A 1 293 ? 25.056 10.534 -31.465 1.00 71.69 293 HIS A CA 1
ATOM 2265 C C . HIS A 1 293 ? 24.977 11.571 -32.573 1.00 71.69 293 HIS A C 1
ATOM 2267 O O . HIS A 1 293 ? 24.357 12.619 -32.401 1.00 71.69 293 HIS A O 1
ATOM 2273 N N . THR A 1 294 ? 25.632 11.297 -33.695 1.00 81.81 294 THR A N 1
ATOM 2274 C CA . THR A 1 294 ? 25.357 12.035 -34.924 1.00 81.81 294 THR A CA 1
ATOM 2275 C C . THR A 1 294 ? 24.047 11.532 -35.527 1.00 81.81 294 THR A C 1
ATOM 2277 O O . THR A 1 294 ? 23.635 10.384 -35.323 1.00 81.81 294 THR A O 1
ATOM 2280 N N . ASN A 1 295 ? 23.361 12.418 -36.246 1.00 78.94 295 ASN A N 1
ATOM 2281 C CA . ASN A 1 295 ? 22.096 12.095 -36.897 1.00 78.94 295 ASN A CA 1
ATOM 2282 C C . ASN A 1 295 ? 22.263 10.876 -37.818 1.00 78.94 295 ASN A C 1
ATOM 2284 O O . ASN A 1 295 ? 23.192 10.827 -38.621 1.00 78.94 295 ASN A O 1
ATOM 2288 N N . GLY A 1 296 ? 21.347 9.913 -37.706 1.00 81.94 296 GLY A N 1
ATOM 2289 C CA . GLY A 1 296 ? 21.321 8.714 -38.548 1.00 81.94 296 GLY A CA 1
ATOM 2290 C C . GLY A 1 296 ? 22.079 7.497 -38.006 1.00 81.94 296 GLY A C 1
ATOM 2291 O O . GLY A 1 296 ? 22.049 6.457 -38.656 1.00 81.94 296 GLY A O 1
ATOM 2292 N N . ILE A 1 297 ? 22.722 7.572 -36.832 1.00 80.00 297 ILE A N 1
ATOM 2293 C CA . ILE A 1 297 ? 23.361 6.397 -36.214 1.00 80.00 297 ILE A CA 1
ATOM 2294 C C . ILE A 1 297 ? 22.352 5.587 -35.389 1.00 80.00 297 ILE A C 1
ATOM 2296 O O . ILE A 1 297 ? 21.745 6.097 -34.445 1.00 80.00 297 ILE A O 1
ATOM 2300 N N . CYS A 1 298 ? 22.249 4.294 -35.697 1.00 81.06 298 CYS A N 1
ATOM 2301 C CA . CYS A 1 298 ? 21.572 3.301 -34.867 1.00 81.06 298 CYS A CA 1
ATOM 2302 C C . CYS A 1 298 ? 22.513 2.789 -33.767 1.00 81.06 298 CYS A C 1
ATOM 2304 O O . CYS A 1 298 ? 23.717 2.636 -33.973 1.00 81.06 298 CYS A O 1
ATOM 2306 N N . SER A 1 299 ? 21.976 2.485 -32.587 1.00 83.06 299 SER A N 1
ATOM 2307 C CA . SER A 1 299 ? 22.739 1.829 -31.523 1.00 83.06 299 SER A CA 1
ATOM 2308 C C . SER A 1 299 ? 21.902 0.734 -30.880 1.00 83.06 299 SER A C 1
ATOM 2310 O O . SER A 1 299 ? 20.702 0.941 -30.688 1.00 83.06 299 SER A O 1
ATOM 2312 N N . PRO A 1 300 ? 22.510 -0.416 -30.543 1.00 85.50 300 PRO A N 1
ATOM 2313 C CA . PRO A 1 300 ? 21.800 -1.468 -29.844 1.00 85.50 300 PRO A CA 1
ATOM 2314 C C . PRO A 1 300 ? 21.419 -0.998 -28.439 1.00 85.50 300 PRO A C 1
ATOM 2316 O O . PRO A 1 300 ? 22.157 -0.260 -27.776 1.00 85.50 300 PRO A O 1
ATOM 2319 N N . LEU A 1 301 ? 20.258 -1.459 -27.992 1.00 88.75 301 LEU A N 1
ATOM 2320 C CA . LEU A 1 301 ? 19.740 -1.252 -26.651 1.00 88.75 301 LEU A CA 1
ATOM 2321 C C . LEU A 1 301 ? 19.371 -2.613 -26.060 1.00 88.75 301 LEU A C 1
ATOM 2323 O O . LEU A 1 301 ? 18.851 -3.481 -26.759 1.00 88.75 301 LEU A O 1
ATOM 2327 N N . TRP A 1 302 ? 19.651 -2.793 -24.777 1.00 90.81 302 TRP A N 1
ATOM 2328 C CA . TRP A 1 302 ? 19.290 -3.986 -24.025 1.00 90.81 302 TRP A CA 1
ATOM 2329 C C . TRP A 1 302 ? 18.151 -3.620 -23.084 1.00 90.81 302 TRP A C 1
ATOM 2331 O O . TRP A 1 302 ? 18.296 -2.721 -22.254 1.00 90.81 302 TRP A O 1
ATOM 2341 N N . VAL A 1 303 ? 17.019 -4.305 -23.203 1.00 94.38 303 VAL A N 1
ATOM 2342 C CA . VAL A 1 303 ? 15.897 -4.151 -22.272 1.00 94.38 303 VAL A CA 1
ATOM 2343 C C . VAL A 1 303 ? 15.815 -5.351 -21.349 1.00 94.38 303 VAL A C 1
ATOM 2345 O O . VAL A 1 303 ? 15.970 -6.492 -21.778 1.00 94.38 303 VAL A O 1
ATOM 2348 N N . TRP A 1 304 ? 15.532 -5.087 -20.078 1.00 95.88 304 TRP A N 1
ATOM 2349 C CA . TRP A 1 304 ? 15.060 -6.104 -19.151 1.00 95.88 304 TRP A CA 1
ATOM 2350 C C . TRP A 1 304 ? 13.601 -5.818 -18.838 1.00 95.88 304 TRP A C 1
ATOM 2352 O O . TRP A 1 304 ? 13.273 -4.765 -18.290 1.00 95.88 304 TRP A O 1
ATOM 2362 N N . VAL A 1 305 ? 12.739 -6.754 -19.213 1.00 96.25 305 VAL A N 1
ATOM 2363 C CA . VAL A 1 305 ? 11.290 -6.659 -19.071 1.00 96.25 305 VAL A CA 1
ATOM 2364 C C . VAL A 1 305 ? 10.806 -7.780 -18.157 1.00 96.25 305 VAL A C 1
ATOM 2366 O O . VAL A 1 305 ? 11.335 -8.891 -18.193 1.00 96.25 305 VAL A O 1
ATOM 2369 N N . GLN A 1 306 ? 9.806 -7.482 -17.339 1.00 96.75 306 GLN A N 1
ATOM 2370 C CA . GLN A 1 306 ? 9.059 -8.459 -16.562 1.00 96.75 306 GLN A CA 1
ATOM 2371 C C . GLN A 1 306 ? 7.698 -8.675 -17.216 1.00 96.75 306 GLN A C 1
ATOM 2373 O O . GLN A 1 306 ? 6.947 -7.711 -17.379 1.00 96.75 306 GLN A O 1
ATOM 2378 N N . ASN A 1 307 ? 7.361 -9.930 -17.520 1.00 96.38 307 ASN A N 1
ATOM 2379 C CA . ASN A 1 307 ? 5.974 -10.303 -17.768 1.00 96.38 307 ASN A CA 1
ATOM 2380 C C . ASN A 1 307 ? 5.206 -10.138 -16.455 1.00 96.38 307 ASN A C 1
ATOM 2382 O O . ASN A 1 307 ? 5.473 -10.840 -15.481 1.00 96.38 307 ASN A O 1
ATOM 2386 N N . THR A 1 308 ? 4.301 -9.170 -16.422 1.00 96.56 308 THR A N 1
ATOM 2387 C CA . THR A 1 308 ? 3.449 -8.914 -15.254 1.00 96.56 308 THR A CA 1
ATOM 2388 C C . THR A 1 308 ? 2.023 -9.383 -15.482 1.00 96.56 308 THR A C 1
ATOM 2390 O O . THR A 1 308 ? 1.172 -9.147 -14.626 1.00 96.56 308 THR A O 1
ATOM 2393 N N . GLY A 1 309 ? 1.754 -9.980 -16.648 1.00 94.44 309 GLY A N 1
ATOM 2394 C CA . GLY A 1 309 ? 0.485 -10.548 -17.070 1.00 94.44 309 GLY A CA 1
ATOM 2395 C C . GLY A 1 309 ? 0.097 -11.799 -16.304 1.00 94.44 309 GLY A C 1
ATOM 2396 O O . GLY A 1 309 ? 0.771 -12.215 -15.371 1.00 94.44 309 GLY A O 1
ATOM 2397 N N . THR A 1 310 ? -1.032 -12.368 -16.703 1.00 93.25 310 THR A N 1
ATOM 2398 C CA . THR A 1 310 ? -1.497 -13.692 -16.256 1.00 93.25 310 THR A CA 1
ATOM 2399 C C . THR A 1 310 ? -1.330 -14.751 -17.342 1.00 93.25 310 THR A C 1
ATOM 2401 O O . THR A 1 310 ? -1.549 -15.933 -17.105 1.00 93.25 310 THR A O 1
ATOM 2404 N N . GLU A 1 311 ? -0.889 -14.348 -18.537 1.00 91.50 311 GLU A N 1
ATOM 2405 C CA . GLU A 1 311 ? -0.520 -15.253 -19.622 1.00 91.50 311 GLU A CA 1
ATOM 2406 C C . GLU A 1 311 ? 1.001 -15.387 -19.711 1.00 91.50 311 GLU A C 1
ATOM 2408 O O . GLU A 1 311 ? 1.734 -14.395 -19.718 1.00 91.50 311 GLU A O 1
ATOM 2413 N N . THR A 1 312 ? 1.491 -16.620 -19.838 1.00 87.81 312 THR A N 1
ATOM 2414 C CA . THR A 1 312 ? 2.899 -16.869 -20.169 1.00 87.81 312 THR A CA 1
ATOM 2415 C C . THR A 1 312 ? 3.178 -16.416 -21.602 1.00 87.81 312 THR A C 1
ATOM 2417 O O . THR A 1 312 ? 2.385 -16.685 -22.504 1.00 87.81 312 THR A O 1
ATOM 2420 N N . TRP A 1 313 ? 4.320 -15.764 -21.839 1.00 81.69 313 TRP A N 1
ATOM 2421 C CA . TRP A 1 313 ? 4.774 -15.490 -23.202 1.00 81.69 313 TRP A CA 1
ATOM 2422 C C . TRP A 1 313 ? 5.017 -16.822 -23.924 1.00 81.69 313 TRP A C 1
ATOM 2424 O O . TRP A 1 313 ? 5.871 -17.610 -23.511 1.00 81.69 313 TRP A O 1
ATOM 2434 N N . ALA A 1 314 ? 4.281 -17.092 -25.001 1.00 78.94 314 ALA A N 1
ATOM 2435 C CA . ALA A 1 314 ? 4.613 -18.202 -25.881 1.00 78.94 314 ALA A CA 1
ATOM 2436 C C . ALA A 1 314 ? 5.935 -17.857 -26.584 1.00 78.94 314 ALA A C 1
ATOM 2438 O O . ALA A 1 314 ? 6.028 -16.844 -27.269 1.00 78.94 314 ALA A O 1
ATOM 2439 N N . GLY A 1 315 ? 6.976 -18.669 -26.393 1.00 60.78 315 GLY A N 1
ATOM 2440 C CA . GLY A 1 315 ? 8.335 -18.402 -26.890 1.00 60.78 315 GLY A CA 1
ATOM 2441 C C . GLY A 1 315 ? 8.518 -18.449 -28.415 1.00 60.78 315 GLY A C 1
ATOM 2442 O O . GLY A 1 315 ? 9.632 -18.693 -28.867 1.00 60.78 315 GLY A O 1
ATOM 2443 N N . ALA A 1 316 ? 7.461 -18.261 -29.207 1.00 54.5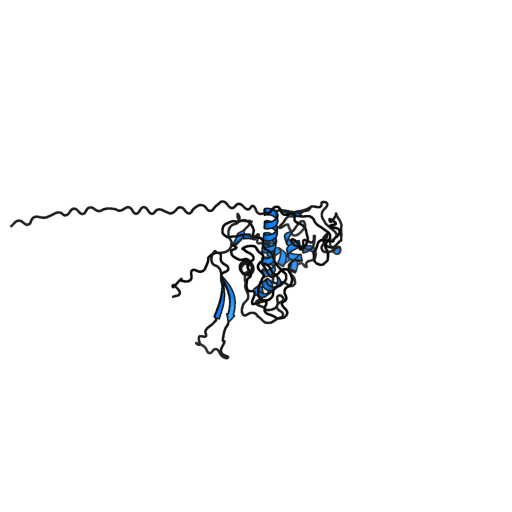0 316 ALA A N 1
ATOM 2444 C CA . ALA A 1 316 ? 7.506 -18.280 -30.664 1.00 54.50 316 ALA A CA 1
ATOM 2445 C C . ALA A 1 316 ? 6.300 -17.553 -31.288 1.00 54.50 316 ALA A C 1
ATOM 2447 O O . ALA A 1 316 ? 5.540 -18.163 -32.030 1.00 54.50 316 ALA A O 1
ATOM 2448 N N . ASP A 1 317 ? 6.130 -16.255 -31.034 1.00 48.03 317 ASP A N 1
ATOM 2449 C CA . ASP A 1 317 ? 5.560 -15.407 -32.086 1.00 48.03 317 ASP A CA 1
ATOM 2450 C C . ASP A 1 317 ? 6.732 -15.035 -33.000 1.00 48.03 317 ASP A C 1
ATOM 2452 O O . ASP A 1 317 ? 7.504 -14.117 -32.730 1.00 48.03 317 ASP A O 1
ATOM 2456 N N . SER A 1 318 ? 6.903 -15.802 -34.079 1.00 49.56 318 SER A N 1
ATOM 2457 C CA . SER A 1 318 ? 7.792 -15.476 -35.202 1.00 49.56 318 SER A CA 1
ATOM 2458 C C . SER A 1 318 ? 7.318 -14.255 -36.005 1.00 49.56 318 SER A C 1
ATOM 2460 O O . SER A 1 318 ? 7.885 -13.959 -37.050 1.00 49.56 318 SER A O 1
ATOM 2462 N N . ASP A 1 319 ? 6.301 -13.547 -35.513 1.00 43.19 319 ASP A N 1
ATOM 2463 C CA . ASP A 1 319 ? 5.646 -12.414 -36.159 1.00 43.19 319 ASP A CA 1
ATOM 2464 C C . ASP A 1 319 ? 6.127 -11.078 -35.569 1.00 43.19 319 ASP A C 1
ATOM 2466 O O . ASP A 1 319 ? 5.344 -10.168 -35.289 1.00 43.19 319 ASP A O 1
ATOM 2470 N N . LEU A 1 320 ? 7.442 -10.940 -35.393 1.00 41.09 320 LEU A N 1
ATOM 2471 C CA . LEU A 1 320 ? 8.053 -9.619 -35.507 1.00 41.09 320 LEU A CA 1
ATOM 2472 C C . LEU A 1 320 ? 8.333 -9.396 -37.006 1.00 41.09 320 LEU A C 1
ATOM 2474 O O . LEU A 1 320 ? 9.053 -10.213 -37.583 1.00 41.09 320 LEU A O 1
ATOM 2478 N N . PRO A 1 321 ? 7.736 -8.371 -37.647 1.00 42.19 321 PRO A N 1
ATOM 2479 C CA . PRO A 1 321 ? 7.952 -8.085 -39.066 1.00 42.19 321 PRO A CA 1
ATOM 2480 C C . PRO A 1 321 ? 9.410 -7.768 -39.416 1.00 42.19 321 PRO A C 1
ATOM 2482 O O . PRO A 1 321 ? 10.146 -7.261 -38.534 1.00 42.19 321 PRO A O 1
#

pLDDT: mean 89.71, std 16.42, range [37.84, 98.81]

Secondary structure (DSSP, 8-state):
-----------------------------------SEEEEB-B-B-TTSPBPTT-PBP-TT--SBTTBS-GGG-S---SSSSEEEESS--SSS-BHHHHHHHHHS-TTTS-HHHHHHHHHHHHHHHHHHHHTT---BSSTTS----TTTGGGS-HHHHHHHHHHHS--EEEEESS--SBP---EESB-SEEPBP-SSTT----EETT--STT---BS--BSEEHHHHHHHHHTBSSTTS-SPBPS-----HHHHHHHHSTTEEEEETTTTTEE-S-SS-EEEEEEEE---S---TT----EEEEEEE-SSSPPPS------

Sequence (321 aa):
MNQKVRVFLFALVIIGCVSLVSGIAAGSPLQFTSPSQITLKVYYLNPNGSIHSSYTLCTYGDTQYGCTASSAYGGYPFTTNPVTVQLEGTATTNRYLRDVVTQEMGPAAHHPQAVRAQAVAARTYAYWHINSGSTINNSAGFQVFLPRKYDTLTASQKSVVDAAMQDRYYMSSDTNDSPIFSEFTADVPLRTIAGGHSALQSVADPISRDPAVVLDGHGHGMSQKGASRWMRGNLSFQGTLGPWPFAWENYKQVLMHYYTDVHLRDANNNNALVTPLRRDNLLHLGWSRPPQHTNGICSPLWVWVQNTGTETWAGADSDLP

Radius of gyration: 27.0 Å; chains: 1; bounding box: 56×59×118 Å

Foldseek 3Di:
DDDDDDDDDDDDDPPPPPPPPPPPPPADAADAAQDQKDWAFFAQADPQQHHDPVRHTDADFAQGHRQAPHCVVTGNHDHDGRDMAGDCDDPPARHFLLQQLCVQAPLVQADLQLSLLSSQLLSLQRQQCVVVVHHHYQGPVRTHGHGCSNVPDDPVSNVSNVVSSPFQKYKDAPSHLRRFNADEFAFDAQWADADPGPFWHIAGLPLCPDPVTDGGGPRTFAHSLSLLCQQQQHSGSRNPHHGHPDHDPHSVLRNLRRTARMFMFGSVPSRDTPDDQWDKDWRHKDFPDDPDDDPPDDGDIDTDMDGSGNDDPDPDPVPPD